Protein AF-0000000077106253 (afdb_homodimer)

Nearest PDB structures (foldseek):
  1xfs-assembly1_A  TM=9.676E-01  e=1.157E-19  Nitrosomonas europaea ATCC 19718
  1xfs-assembly1_B  TM=9.196E-01  e=5.636E-19  Nitrosomonas europaea ATCC 19718
  1xuv-assembly2_B-2  TM=8.786E-01  e=1.634E-11  Methanosarcina mazei Go1
  3uid-assembly1_A  TM=8.348E-01  e=2.463E-11  Mycolicibacterium smegmatis MC2 155
  2ldk-assembly1_A  TM=8.527E-01  e=5.937E-11  Paenarthrobacter aurescens TC1

Structure (mmCIF, N/CA/C/O backbone):
data_AF-0000000077106253-model_v1
#
loop_
_entity.id
_entity.type
_entity.pdbx_description
1 polymer 'Activator of Hsp90 ATPase 1 family protein'
#
loop_
_atom_site.group_PDB
_atom_site.id
_atom_site.type_symbol
_atom_site.label_atom_id
_atom_site.label_alt_id
_atom_site.label_comp_id
_atom_site.label_asym_id
_atom_site.label_entity_id
_atom_site.label_seq_id
_atom_site.pdbx_PDB_ins_code
_atom_site.Cartn_x
_atom_site.Cartn_y
_atom_site.Cartn_z
_atom_site.occupancy
_atom_site.B_iso_or_equiv
_atom_site.auth_seq_id
_atom_site.auth_comp_id
_atom_site.auth_asym_id
_atom_site.auth_atom_id
_atom_site.pdbx_PDB_model_num
ATOM 1 N N . MET A 1 1 ? -16.391 -23.234 7.441 1 61.91 1 MET A N 1
ATOM 2 C CA . MET A 1 1 ? -14.961 -23.188 7.188 1 61.91 1 MET A CA 1
ATOM 3 C C . MET A 1 1 ? -14.25 -22.312 8.219 1 61.91 1 MET A C 1
ATOM 5 O O . MET A 1 1 ? -14.836 -21.359 8.734 1 61.91 1 MET A O 1
ATOM 9 N N . ASN A 1 2 ? -13.133 -22.766 8.781 1 69.81 2 ASN A N 1
ATOM 10 C CA . ASN A 1 2 ? -12.445 -22.031 9.844 1 69.81 2 ASN A CA 1
ATOM 11 C C . ASN A 1 2 ? -11.656 -20.844 9.305 1 69.81 2 ASN A C 1
ATOM 13 O O . ASN A 1 2 ? -10.734 -21.016 8.508 1 69.81 2 ASN A O 1
ATOM 17 N N . VAL A 1 3 ? -12.188 -19.703 9.492 1 76.5 3 VAL A N 1
ATOM 18 C CA . VAL A 1 3 ? -11.531 -18.469 9.086 1 76.5 3 VAL A CA 1
ATOM 19 C C . VAL A 1 3 ? -10.516 -18.047 10.148 1 76.5 3 VAL A C 1
ATOM 21 O O . VAL A 1 3 ? -10.852 -17.891 11.32 1 76.5 3 VAL A O 1
ATOM 24 N N . PRO A 1 4 ? -9.258 -17.953 9.609 1 84.56 4 PRO A N 1
ATOM 25 C CA . PRO A 1 4 ? -8.273 -17.469 10.57 1 84.56 4 PRO A CA 1
ATOM 26 C C . PRO A 1 4 ? -8.617 -16.094 11.125 1 84.56 4 PRO A C 1
ATOM 28 O O . PRO A 1 4 ? -9.148 -15.25 10.406 1 84.56 4 PRO A O 1
ATOM 31 N N . SER A 1 5 ? -8.266 -15.844 12.352 1 79.56 5 SER A N 1
ATOM 32 C CA . SER A 1 5 ? -8.609 -14.602 13.039 1 79.56 5 SER A CA 1
ATOM 33 C C . SER A 1 5 ? -7.871 -13.414 12.438 1 79.56 5 SER A C 1
ATOM 35 O O . SER A 1 5 ? -8.344 -12.273 12.516 1 79.56 5 SER A O 1
ATOM 37 N N . ASN A 1 6 ? -6.805 -13.719 11.758 1 90.25 6 ASN A N 1
ATOM 38 C CA . ASN A 1 6 ? -6.02 -12.617 11.227 1 90.25 6 ASN A CA 1
ATOM 39 C C . ASN A 1 6 ? -6.348 -12.352 9.758 1 90.25 6 ASN A C 1
ATOM 41 O O . ASN A 1 6 ? -5.707 -11.516 9.117 1 90.25 6 ASN A O 1
ATOM 45 N N . TYR A 1 7 ? -7.344 -13.141 9.25 1 96.81 7 TYR A N 1
ATOM 46 C CA . TYR A 1 7 ? -7.887 -13.016 7.898 1 96.81 7 TYR A CA 1
ATOM 47 C C . TYR A 1 7 ? -6.812 -13.289 6.852 1 96.81 7 TYR A C 1
ATOM 49 O O . TYR A 1 7 ? -6.828 -12.695 5.77 1 96.81 7 TYR A O 1
ATOM 57 N N . VAL A 1 8 ? -5.805 -14.141 7.246 1 97.69 8 VAL A N 1
ATOM 58 C CA . VAL A 1 8 ? -4.699 -14.492 6.355 1 97.69 8 VAL A CA 1
ATOM 59 C C . VAL A 1 8 ? -4.809 -15.953 5.945 1 97.69 8 VAL A C 1
ATOM 61 O O . VAL A 1 8 ? -4.957 -16.828 6.797 1 97.69 8 VAL A O 1
ATOM 64 N N . LEU A 1 9 ? -4.824 -16.203 4.66 1 98 9 LEU A N 1
ATOM 65 C CA . LEU A 1 9 ? -4.629 -17.531 4.105 1 98 9 LEU A CA 1
ATOM 66 C C . LEU A 1 9 ? -3.215 -17.688 3.561 1 98 9 LEU A C 1
ATOM 68 O O . LEU A 1 9 ? -2.674 -16.766 2.945 1 98 9 LEU A O 1
ATOM 72 N N . SER A 1 10 ? -2.594 -18.875 3.781 1 97.69 10 SER A N 1
ATOM 73 C CA . SER A 1 10 ? -1.207 -19.016 3.354 1 97.69 10 SER A CA 1
ATOM 74 C C . SER A 1 10 ? -0.888 -20.469 3 1 97.69 10 SER A C 1
ATOM 76 O O . SER A 1 10 ? -1.515 -21.391 3.521 1 97.69 10 SER A O 1
ATOM 78 N N . ILE A 1 11 ? 0.012 -20.562 2.119 1 98 11 ILE A N 1
ATOM 79 C CA . ILE A 1 11 ? 0.65 -21.844 1.872 1 98 11 ILE A CA 1
ATOM 80 C C . ILE A 1 11 ? 2.166 -21.703 1.985 1 98 11 ILE A C 1
ATOM 82 O O . ILE A 1 11 ? 2.711 -20.625 1.746 1 98 11 ILE A O 1
ATOM 86 N N . THR A 1 12 ? 2.801 -22.781 2.383 1 98.56 12 THR A N 1
ATOM 87 C CA . THR A 1 12 ? 4.254 -22.891 2.387 1 98.56 12 THR A CA 1
ATOM 88 C C . THR A 1 12 ? 4.719 -24.094 1.59 1 98.56 12 THR A C 1
ATOM 90 O O . THR A 1 12 ? 4.203 -25.203 1.775 1 98.56 12 THR A O 1
ATOM 93 N N . ARG A 1 13 ? 5.645 -23.828 0.704 1 98.38 13 ARG A N 1
ATOM 94 C CA . ARG A 1 13 ? 6.129 -24.875 -0.195 1 98.38 13 ARG A CA 1
ATOM 95 C C . ARG A 1 13 ? 7.648 -24.828 -0.322 1 98.38 13 ARG A C 1
ATOM 97 O O . ARG A 1 13 ? 8.25 -23.766 -0.189 1 98.38 13 ARG A O 1
ATOM 104 N N . THR A 1 14 ? 8.172 -26 -0.505 1 98.56 14 THR A N 1
ATOM 105 C CA . THR A 1 14 ? 9.547 -26.062 -0.987 1 98.56 14 THR A CA 1
ATOM 106 C C . THR A 1 14 ? 9.586 -26.141 -2.51 1 98.56 14 THR A C 1
ATOM 108 O O . THR A 1 14 ? 9 -27.047 -3.102 1 98.56 14 THR A O 1
ATOM 111 N N . ILE A 1 15 ? 10.234 -25.141 -3.096 1 98.88 15 ILE A N 1
ATOM 112 C CA . ILE A 1 15 ? 10.453 -25.141 -4.539 1 98.88 15 ILE A CA 1
ATOM 113 C C . ILE A 1 15 ? 11.836 -25.703 -4.855 1 98.88 15 ILE A C 1
ATOM 115 O O . ILE A 1 15 ? 12.836 -25.281 -4.262 1 98.88 15 ILE A O 1
ATOM 119 N N . LYS A 1 16 ? 11.93 -26.594 -5.738 1 98.44 16 LYS A N 1
ATOM 120 C CA . LYS A 1 16 ? 13.18 -27.297 -6.035 1 98.44 16 LYS A CA 1
ATOM 121 C C . LYS A 1 16 ? 14.008 -26.531 -7.059 1 98.44 16 LYS A C 1
ATOM 123 O O . LYS A 1 16 ? 14.383 -27.078 -8.102 1 98.44 16 LYS A O 1
ATOM 128 N N . ALA A 1 17 ? 14.281 -25.344 -6.789 1 98.62 17 ALA A N 1
ATOM 129 C CA . ALA A 1 17 ? 15.141 -24.453 -7.559 1 98.62 17 ALA A CA 1
ATOM 130 C C . ALA A 1 17 ? 15.711 -23.344 -6.676 1 98.62 17 ALA A C 1
ATOM 132 O O . ALA A 1 17 ? 15.102 -22.969 -5.668 1 98.62 17 ALA A O 1
ATOM 133 N N . PRO A 1 18 ? 16.922 -22.859 -7.02 1 98.31 18 PRO A N 1
ATOM 134 C CA . PRO A 1 18 ? 17.516 -21.781 -6.219 1 98.31 18 PRO A CA 1
ATOM 135 C C . PRO A 1 18 ? 16.688 -20.5 -6.258 1 98.31 18 PRO A C 1
ATOM 137 O O . PRO A 1 18 ? 15.953 -20.266 -7.219 1 98.31 18 PRO A O 1
ATOM 140 N N . ARG A 1 19 ? 16.844 -19.734 -5.281 1 97.94 19 ARG A N 1
ATOM 141 C CA . ARG A 1 19 ? 16.047 -18.547 -5.02 1 97.94 19 ARG A CA 1
ATOM 142 C C . ARG A 1 19 ? 16.078 -17.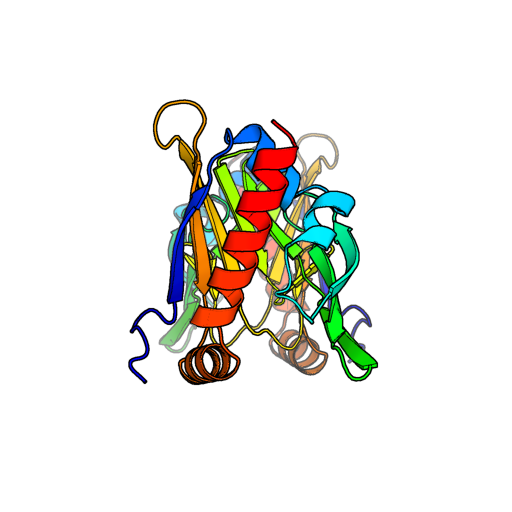594 -6.207 1 97.94 19 ARG A C 1
ATOM 144 O O . ARG A 1 19 ? 15.039 -17.031 -6.586 1 97.94 19 ARG A O 1
ATOM 151 N N . PRO A 1 20 ? 17.219 -17.359 -6.852 1 98.38 20 PRO A N 1
ATOM 152 C CA . PRO A 1 20 ? 17.234 -16.453 -7.996 1 98.38 20 PRO A CA 1
ATOM 153 C C . PRO A 1 20 ? 16.297 -16.906 -9.117 1 98.38 20 PRO A C 1
ATOM 155 O O . PRO A 1 20 ? 15.664 -16.062 -9.773 1 98.38 20 PRO A O 1
ATOM 158 N N . ILE A 1 21 ? 16.203 -18.172 -9.273 1 98.75 21 ILE A N 1
ATOM 159 C CA . ILE A 1 21 ? 15.336 -18.703 -10.328 1 98.75 21 ILE A CA 1
ATOM 160 C C . ILE A 1 21 ? 13.875 -18.516 -9.93 1 98.75 21 ILE A C 1
ATOM 162 O O . ILE A 1 21 ? 13.055 -18.109 -10.742 1 98.75 21 ILE A O 1
ATOM 166 N N . VAL A 1 22 ? 13.562 -18.781 -8.703 1 98.88 22 VAL A N 1
ATOM 167 C CA . VAL A 1 22 ? 12.195 -18.609 -8.211 1 98.88 22 VAL A CA 1
ATOM 168 C C . VAL A 1 22 ? 11.797 -17.141 -8.32 1 98.88 22 VAL A C 1
ATOM 170 O O . VAL A 1 22 ? 10.672 -16.828 -8.727 1 98.88 22 VAL A O 1
ATOM 173 N N . TRP A 1 23 ? 12.742 -16.266 -8.062 1 98.88 23 TRP A N 1
ATOM 174 C CA . TRP A 1 23 ? 12.516 -14.836 -8.172 1 98.88 23 TRP A CA 1
ATOM 175 C C . TRP A 1 23 ? 12.172 -14.445 -9.609 1 98.88 23 TRP A C 1
ATOM 177 O O . TRP A 1 23 ? 11.227 -13.695 -9.844 1 98.88 23 TRP A O 1
ATOM 187 N N . ARG A 1 24 ? 12.875 -14.977 -10.516 1 98.88 24 ARG A N 1
ATOM 188 C CA . ARG A 1 24 ? 12.594 -14.695 -11.922 1 98.88 24 ARG A CA 1
ATOM 189 C C . ARG A 1 24 ? 11.18 -15.141 -12.297 1 98.88 24 ARG A C 1
ATOM 191 O O . ARG A 1 24 ? 10.469 -14.414 -12.992 1 98.88 24 ARG A O 1
ATOM 198 N N . CYS A 1 25 ? 10.781 -16.25 -11.82 1 98.94 25 CYS A N 1
ATOM 199 C CA . CYS A 1 25 ? 9.453 -16.75 -12.125 1 98.94 25 CYS A CA 1
ATOM 200 C C . CYS A 1 25 ? 8.367 -15.82 -11.602 1 98.94 25 CYS A C 1
ATOM 202 O O . CYS A 1 25 ? 7.32 -15.656 -12.227 1 98.94 25 CYS A O 1
ATOM 204 N N . TRP A 1 26 ? 8.641 -15.156 -10.508 1 98.88 26 TRP A N 1
ATOM 205 C CA . TRP A 1 26 ? 7.672 -14.258 -9.883 1 98.88 26 TRP A CA 1
ATOM 206 C C . TRP A 1 26 ? 7.668 -12.898 -10.57 1 98.88 26 TRP A C 1
ATOM 208 O O . TRP A 1 26 ? 6.66 -12.188 -10.562 1 98.88 26 TRP A O 1
ATOM 218 N N . THR A 1 27 ? 8.805 -12.562 -11.227 1 98.81 27 THR A N 1
ATOM 219 C CA . THR A 1 27 ? 8.945 -11.141 -11.484 1 98.81 27 THR A CA 1
ATOM 220 C C . THR A 1 27 ? 9.07 -10.867 -12.984 1 98.81 27 THR A C 1
ATOM 222 O O . THR A 1 27 ? 8.93 -9.734 -13.43 1 98.81 27 THR A O 1
ATOM 225 N N . GLU A 1 28 ? 9.398 -11.891 -13.734 1 98.81 28 GLU A N 1
ATOM 226 C CA . GLU A 1 28 ? 9.422 -11.734 -15.188 1 98.81 28 GLU A CA 1
ATOM 227 C C . GLU A 1 28 ? 8.078 -12.109 -15.805 1 98.81 28 GLU A C 1
ATOM 229 O O . GLU A 1 28 ? 7.602 -13.234 -15.633 1 98.81 28 GLU A O 1
ATOM 234 N N . PRO A 1 29 ? 7.52 -11.203 -16.562 1 98.75 29 PRO A N 1
ATOM 235 C CA . PRO A 1 29 ? 6.156 -11.406 -17.062 1 98.75 29 PRO A CA 1
ATOM 236 C C . PRO A 1 29 ? 6.004 -12.695 -17.859 1 98.75 29 PRO A C 1
ATOM 238 O O . PRO A 1 29 ? 5.043 -13.445 -17.641 1 98.75 29 PRO A O 1
ATOM 241 N N . G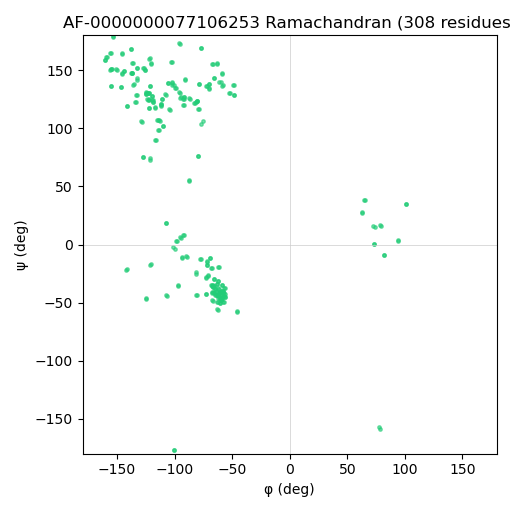LU A 1 30 ? 6.934 -12.977 -18.734 1 98.62 30 GLU A N 1
ATOM 242 C CA . GLU A 1 30 ? 6.824 -14.148 -19.594 1 98.62 30 GLU A CA 1
ATOM 243 C C . GLU A 1 30 ? 6.898 -15.438 -18.797 1 98.62 30 GLU A C 1
ATOM 245 O O . GLU A 1 30 ? 6.273 -16.438 -19.156 1 98.62 30 GLU A O 1
ATOM 250 N N . LEU A 1 31 ? 7.613 -15.422 -17.688 1 98.88 31 LEU A N 1
ATOM 251 C CA . LEU A 1 31 ? 7.664 -16.594 -16.828 1 98.88 31 LEU A CA 1
ATOM 252 C C . LEU A 1 31 ? 6.426 -16.656 -15.93 1 98.88 31 LEU A C 1
ATOM 254 O O . LEU A 1 31 ? 5.836 -17.719 -15.766 1 98.88 31 LEU A O 1
ATOM 258 N N . LEU A 1 32 ? 6.043 -15.516 -15.375 1 98.88 32 LEU A N 1
ATOM 259 C CA . LEU A 1 32 ? 4.883 -15.469 -14.492 1 98.88 32 LEU A CA 1
ATOM 260 C C . LEU A 1 32 ? 3.641 -16 -15.195 1 98.88 32 LEU A C 1
ATOM 262 O O . LEU A 1 32 ? 2.867 -16.766 -14.609 1 98.88 32 LEU A O 1
ATOM 266 N N . LYS A 1 33 ? 3.475 -15.727 -16.469 1 98.81 33 LYS A N 1
ATOM 267 C CA . LYS A 1 33 ? 2.311 -16.109 -17.25 1 98.81 33 LYS A CA 1
ATOM 268 C C . LYS A 1 33 ? 2.166 -17.625 -17.312 1 98.81 33 LYS A C 1
ATOM 270 O O . LYS A 1 33 ? 1.075 -18.141 -17.562 1 98.81 33 LYS A O 1
ATOM 275 N N . GLN A 1 34 ? 3.209 -18.312 -17.047 1 98.75 34 GLN A N 1
ATOM 276 C CA . GLN A 1 34 ? 3.242 -19.75 -17.281 1 98.75 34 GLN A CA 1
ATOM 277 C C . GLN A 1 34 ? 2.764 -20.516 -16.062 1 98.75 34 GLN A C 1
ATOM 279 O O . GLN A 1 34 ? 2.492 -21.719 -16.141 1 98.75 34 GLN A O 1
ATOM 284 N N . TRP A 1 35 ? 2.611 -19.797 -14.953 1 98.81 35 TRP A N 1
ATOM 285 C CA . TRP A 1 35 ? 2.373 -20.641 -13.773 1 98.81 35 TRP A CA 1
ATOM 286 C C . TRP A 1 35 ? 1.349 -19.984 -12.852 1 98.81 35 TRP A C 1
ATOM 288 O O . TRP A 1 35 ? 0.754 -20.656 -12.008 1 98.81 35 TRP A O 1
ATOM 298 N N . PHE A 1 36 ? 1.09 -18.734 -12.867 1 98.62 36 PHE A N 1
ATOM 299 C CA . PHE A 1 36 ? 0.45 -17.922 -11.836 1 98.62 36 PHE A CA 1
ATOM 300 C C . PHE A 1 36 ? -1.009 -18.328 -11.656 1 98.62 36 PHE A C 1
ATOM 302 O O . PHE A 1 36 ? -1.551 -18.266 -10.555 1 98.62 36 PHE A O 1
ATOM 309 N N . CYS A 1 37 ? -1.711 -18.719 -12.695 1 98.06 37 CYS A N 1
ATOM 310 C CA . CYS A 1 37 ? -3.072 -19.234 -12.609 1 98.06 37 CYS A CA 1
ATOM 311 C C . CYS A 1 37 ? -3.082 -20.766 -12.719 1 98.06 37 CYS A C 1
ATOM 313 O O . CYS A 1 37 ? -2.416 -21.328 -13.594 1 98.06 37 CYS A O 1
ATOM 315 N N . PRO A 1 38 ? -3.852 -21.328 -11.914 1 97.56 38 PRO A N 1
ATOM 316 C CA . PRO A 1 38 ? -3.969 -22.781 -12.047 1 97.56 38 PRO A CA 1
ATOM 317 C C . PRO A 1 38 ? -4.711 -23.203 -13.312 1 97.56 38 PRO A C 1
ATOM 319 O O . PRO A 1 38 ? -5.75 -22.609 -13.648 1 97.56 38 PRO A O 1
ATOM 322 N N . LYS A 1 39 ? -4.141 -24.156 -13.992 1 96.38 39 LYS A N 1
ATOM 323 C CA . LYS A 1 39 ? -4.816 -24.703 -15.164 1 96.38 39 LYS A CA 1
ATOM 324 C C . LYS A 1 39 ? -6.191 -25.25 -14.805 1 96.38 39 LYS A C 1
ATOM 326 O O . LYS A 1 39 ? -6.371 -25.844 -13.734 1 96.38 39 LYS A O 1
ATOM 331 N N . PRO A 1 40 ? -7.234 -25.016 -15.602 1 97.12 40 PRO A N 1
ATOM 332 C CA . PRO A 1 40 ? -7.125 -24.609 -17 1 97.12 40 PRO A CA 1
ATOM 333 C C . PRO A 1 40 ? -7.18 -23.094 -17.203 1 97.12 40 PRO A C 1
ATOM 335 O O . PRO A 1 40 ? -7.23 -22.609 -18.328 1 97.12 40 PRO A O 1
ATOM 338 N N . TRP A 1 41 ? -7.195 -22.328 -16.156 1 97.25 41 TRP A N 1
ATOM 339 C CA . TRP A 1 41 ? -7.051 -20.891 -16.297 1 97.25 41 TRP A CA 1
ATOM 340 C C . TRP A 1 41 ? -5.656 -20.531 -16.797 1 97.25 41 TRP A C 1
ATOM 342 O O . TRP A 1 41 ? -4.719 -21.312 -16.672 1 97.25 41 TRP A O 1
ATOM 352 N N . SER A 1 42 ? -5.59 -19.328 -17.453 1 98.06 42 SER A N 1
ATOM 353 C CA . SER A 1 42 ? -4.316 -18.844 -17.984 1 98.06 42 SER A CA 1
ATOM 354 C C . SER A 1 42 ? -4.148 -17.344 -17.719 1 98.06 42 SER A C 1
ATOM 356 O O . SER A 1 42 ? -5.07 -16.688 -17.25 1 98.06 42 SER A O 1
ATOM 358 N N . VAL A 1 43 ? -2.895 -16.859 -17.953 1 98.56 43 VAL A N 1
ATOM 359 C CA . VAL A 1 43 ? -2.561 -15.438 -17.891 1 98.56 43 VAL A CA 1
ATOM 360 C C . VAL A 1 43 ? -2.104 -14.945 -19.266 1 98.56 43 VAL A C 1
ATOM 362 O O . VAL A 1 43 ? -0.905 -14.922 -19.547 1 98.56 43 VAL A O 1
ATOM 365 N N . PRO A 1 44 ? -2.965 -14.508 -20.031 1 98.5 44 PRO A N 1
ATOM 366 C CA . PRO A 1 44 ? -2.578 -14.055 -21.359 1 98.5 44 PRO A CA 1
ATOM 367 C C . PRO A 1 44 ? -1.791 -12.75 -21.344 1 98.5 44 PRO A C 1
ATOM 369 O O . PRO A 1 44 ? -1.013 -12.469 -22.25 1 98.5 44 PRO A O 1
ATOM 372 N N . GLU A 1 45 ? -1.986 -11.914 -20.344 1 98.56 45 GLU A N 1
ATOM 373 C CA . GLU A 1 45 ? -1.285 -10.633 -20.234 1 98.56 45 GLU A CA 1
ATOM 374 C C . GLU A 1 45 ? -0.775 -10.398 -18.812 1 98.56 45 GLU A C 1
ATOM 376 O O . GLU A 1 45 ? -1.468 -10.703 -17.844 1 98.56 45 GLU A O 1
ATOM 381 N N . ALA A 1 46 ? 0.42 -9.906 -18.781 1 98.75 46 ALA A N 1
ATOM 382 C CA . ALA A 1 46 ? 1.04 -9.438 -17.547 1 98.75 46 ALA A CA 1
ATOM 383 C C . ALA A 1 46 ? 1.867 -8.18 -17.781 1 98.75 46 ALA A C 1
ATOM 385 O O . ALA A 1 46 ? 2.773 -8.18 -18.625 1 98.75 46 ALA A O 1
ATOM 386 N N . ASP A 1 47 ? 1.505 -7.145 -17.141 1 98.75 47 ASP A N 1
ATOM 387 C CA . ASP A 1 47 ? 2.211 -5.871 -17.203 1 98.75 47 ASP A CA 1
ATOM 388 C C . ASP A 1 47 ? 2.812 -5.512 -15.844 1 98.75 47 ASP A C 1
ATOM 390 O O . ASP A 1 47 ? 2.092 -5.113 -14.93 1 98.75 47 ASP A O 1
ATOM 394 N N . ILE A 1 48 ? 4.184 -5.625 -15.75 1 98.69 48 ILE A N 1
ATOM 395 C CA . ILE A 1 48 ? 4.867 -5.547 -14.469 1 98.69 48 ILE A CA 1
ATOM 396 C C . ILE A 1 48 ? 5.891 -4.414 -14.492 1 98.69 48 ILE A C 1
ATOM 398 O O . ILE A 1 48 ? 6.688 -4.312 -15.43 1 98.69 48 ILE A O 1
ATOM 402 N N . ASP A 1 49 ? 5.832 -3.529 -13.633 1 98.81 49 ASP A N 1
ATOM 403 C CA . ASP A 1 49 ? 6.863 -2.568 -13.25 1 98.81 49 ASP A CA 1
ATOM 404 C C . ASP A 1 49 ? 7.348 -2.818 -11.82 1 98.81 49 ASP A C 1
ATOM 406 O O . ASP A 1 49 ? 6.719 -2.369 -10.859 1 98.81 49 ASP A O 1
ATOM 410 N N . LEU A 1 50 ? 8.453 -3.5 -11.727 1 98.69 50 LEU A N 1
ATOM 411 C CA . LEU A 1 50 ? 8.875 -4.164 -10.5 1 98.69 50 LEU A CA 1
ATOM 412 C C . LEU A 1 50 ? 9.508 -3.17 -9.531 1 98.69 50 LEU A C 1
ATOM 414 O O . LEU A 1 50 ? 10.727 -3.168 -9.344 1 98.69 50 LEU A O 1
ATOM 418 N N . LYS A 1 51 ? 8.703 -2.369 -8.875 1 98.31 51 LYS A N 1
ATOM 419 C CA . LYS A 1 51 ? 9.078 -1.425 -7.828 1 98.31 51 LYS A CA 1
ATOM 420 C C . LYS A 1 51 ? 7.863 -1.04 -6.98 1 98.31 51 LYS A C 1
ATOM 422 O O . LYS A 1 51 ? 6.723 -1.205 -7.414 1 98.31 51 LYS A O 1
ATOM 427 N N . ALA A 1 52 ? 8.078 -0.576 -5.797 1 98.06 52 ALA A N 1
ATOM 428 C CA . ALA A 1 52 ? 6.98 -0.053 -4.992 1 98.06 52 ALA A CA 1
ATOM 429 C C . ALA A 1 52 ? 6.18 0.99 -5.77 1 98.06 52 ALA A C 1
ATOM 431 O O . ALA A 1 52 ? 6.754 1.891 -6.383 1 98.06 52 ALA A O 1
ATOM 432 N N . GLY A 1 53 ? 4.871 0.83 -5.773 1 98.31 53 GLY A N 1
ATOM 433 C CA . GLY A 1 53 ? 4.02 1.725 -6.543 1 98.31 53 GLY A CA 1
ATOM 434 C C . GLY A 1 53 ? 3.939 1.357 -8.016 1 98.31 53 GLY A C 1
ATOM 435 O O . GLY A 1 53 ? 3.182 1.965 -8.766 1 98.31 53 GLY A O 1
ATOM 436 N N . GLY A 1 54 ? 4.766 0.415 -8.438 1 98.69 54 GLY A N 1
ATOM 437 C CA . GLY A 1 54 ? 4.734 -0.057 -9.812 1 98.69 54 GLY A CA 1
ATOM 438 C C . GLY A 1 54 ? 3.578 -0.999 -10.094 1 98.69 54 GLY A C 1
ATOM 439 O O . GLY A 1 54 ? 2.949 -1.515 -9.164 1 98.69 54 GLY A O 1
ATOM 440 N N . ARG A 1 55 ? 3.328 -1.306 -11.297 1 98.69 55 ARG A N 1
ATOM 441 C CA . ARG A 1 55 ? 2.191 -2.088 -11.773 1 98.69 55 ARG A CA 1
ATOM 442 C C . ARG A 1 55 ? 2.42 -3.58 -11.547 1 98.69 55 ARG A C 1
ATOM 444 O O . ARG A 1 55 ? 3.523 -4.082 -11.766 1 98.69 55 ARG A O 1
ATOM 451 N N . MET A 1 56 ? 1.492 -4.195 -11.148 1 98.38 56 MET A N 1
ATOM 452 C CA . MET A 1 56 ? 1.281 -5.629 -11.305 1 98.38 56 MET A CA 1
ATOM 453 C C . MET A 1 56 ? -0.091 -5.914 -11.914 1 98.38 56 MET A C 1
ATOM 455 O O . MET A 1 56 ? -0.993 -6.387 -11.219 1 98.38 56 MET A O 1
ATOM 459 N N . ASN A 1 57 ? -0.23 -5.691 -13.156 1 98.75 57 ASN A N 1
ATOM 460 C CA . ASN A 1 57 ? -1.469 -5.922 -13.898 1 98.75 57 ASN A CA 1
ATOM 461 C C . ASN A 1 57 ? -1.471 -7.285 -14.578 1 98.75 57 ASN A C 1
ATOM 463 O O . ASN A 1 57 ? -0.521 -7.637 -15.281 1 98.75 57 ASN A O 1
ATOM 467 N N . ILE A 1 58 ? -2.475 -8.023 -14.32 1 98.25 58 ILE A N 1
ATOM 468 C CA . ILE A 1 58 ? -2.594 -9.352 -14.922 1 98.25 58 ILE A CA 1
ATOM 469 C C . ILE A 1 58 ? -3.998 -9.539 -15.492 1 98.25 58 ILE A C 1
ATOM 471 O O . ILE A 1 58 ? -4.977 -9.055 -14.914 1 98.25 58 ILE A O 1
ATOM 475 N N . VAL A 1 59 ? -4.059 -10.211 -16.609 1 98.62 59 VAL A N 1
ATOM 476 C CA . VAL A 1 59 ? -5.336 -10.695 -17.125 1 98.62 59 VAL A CA 1
ATOM 477 C C . VAL A 1 59 ? -5.414 -12.211 -16.969 1 98.62 59 VAL A C 1
ATOM 479 O O . VAL A 1 59 ? -4.484 -12.93 -17.328 1 98.62 59 VAL A O 1
ATOM 482 N N . MET A 1 60 ? -6.496 -12.672 -16.406 1 98.25 60 MET A N 1
ATOM 483 C CA . MET A 1 60 ? -6.758 -14.102 -16.297 1 98.25 60 MET A CA 1
ATOM 484 C C . MET A 1 60 ? -7.836 -14.531 -17.281 1 98.25 60 MET A C 1
ATOM 486 O O . MET A 1 60 ? -8.82 -13.82 -17.484 1 98.25 60 MET A O 1
ATOM 490 N N . ALA A 1 61 ? -7.594 -15.648 -17.859 1 98.38 61 ALA A N 1
ATOM 491 C CA . ALA A 1 61 ? -8.547 -16.203 -18.812 1 98.38 61 ALA A CA 1
ATOM 492 C C . ALA A 1 61 ? -8.961 -17.609 -18.438 1 98.38 61 ALA A C 1
ATOM 494 O O . ALA A 1 61 ? -8.109 -18.453 -18.125 1 98.38 61 ALA A O 1
ATOM 495 N N . GLY A 1 62 ? -10.289 -17.812 -18.438 1 96.94 62 GLY A N 1
ATOM 496 C CA . GLY A 1 62 ? -10.828 -19.125 -18.078 1 96.94 62 GLY A CA 1
ATOM 497 C C . GLY A 1 62 ? -11.117 -19.984 -19.297 1 96.94 62 GLY A C 1
ATOM 498 O O . GLY A 1 62 ? -11.031 -19.531 -20.438 1 96.94 62 GLY A O 1
ATOM 499 N N . PRO A 1 63 ? -11.469 -21.219 -19.031 1 96.38 63 PRO A N 1
ATOM 500 C CA . PRO A 1 63 ? -11.656 -22.203 -20.109 1 96.38 63 PRO A CA 1
ATOM 501 C C . PRO A 1 63 ? -12.914 -21.938 -20.922 1 96.38 63 PRO A C 1
ATOM 503 O O . PRO A 1 63 ? -13.031 -22.438 -22.062 1 96.38 63 PRO A O 1
ATOM 506 N N . ASP A 1 64 ? -13.82 -21.156 -20.391 1 97.19 64 ASP A N 1
ATOM 507 C CA . ASP A 1 64 ? -15.094 -20.938 -21.062 1 97.19 64 ASP A CA 1
ATOM 508 C C . ASP A 1 64 ? -15.156 -19.531 -21.656 1 97.19 64 ASP A C 1
ATOM 510 O O . ASP A 1 64 ? -16.25 -18.984 -21.844 1 97.19 64 ASP A O 1
ATOM 514 N N . GLY A 1 65 ? -14.031 -18.922 -21.812 1 96.5 65 GLY A N 1
ATOM 515 C CA . GLY A 1 65 ? -13.977 -17.609 -22.438 1 96.5 65 GLY A CA 1
ATOM 516 C C . GLY A 1 65 ? -14.016 -16.484 -21.422 1 96.5 65 GLY A C 1
ATOM 517 O O . GLY A 1 65 ? -13.977 -15.305 -21.812 1 96.5 65 GLY A O 1
ATOM 518 N N . GLU A 1 66 ? -14.008 -16.781 -20.141 1 96.81 66 GLU A N 1
ATOM 519 C CA . GLU A 1 66 ? -13.953 -15.75 -19.109 1 96.81 66 GLU A CA 1
ATOM 520 C C . GLU A 1 66 ? -12.672 -14.922 -19.219 1 96.81 66 GLU A C 1
ATOM 522 O O . GLU A 1 66 ? -11.625 -15.445 -19.594 1 96.81 66 GLU A O 1
ATOM 527 N N . ARG A 1 67 ? -12.828 -13.688 -19.016 1 97.56 67 ARG A N 1
ATOM 528 C CA . ARG A 1 67 ? -11.688 -12.781 -18.938 1 97.56 67 ARG A CA 1
ATOM 529 C C . ARG A 1 67 ? -11.812 -11.852 -17.734 1 97.56 67 ARG A C 1
ATOM 531 O O . ARG A 1 67 ? -12.812 -11.156 -17.594 1 97.56 67 ARG A O 1
ATOM 538 N N . VAL A 1 68 ? -10.836 -11.898 -16.891 1 96.69 68 VAL A N 1
ATOM 539 C CA . VAL A 1 68 ? -10.828 -11.086 -15.672 1 96.69 68 VAL A CA 1
ATOM 540 C C . VAL A 1 68 ? -9.586 -10.203 -15.656 1 96.69 68 VAL A C 1
ATOM 542 O O . VAL A 1 68 ? -8.461 -10.703 -15.617 1 96.69 68 VAL A O 1
ATOM 545 N N . GLU A 1 69 ? -9.758 -8.922 -15.672 1 97.69 69 GLU A N 1
ATOM 546 C CA . GLU A 1 69 ? -8.656 -7.973 -15.539 1 97.69 69 GLU A CA 1
ATOM 547 C C . GLU A 1 69 ? -8.367 -7.672 -14.07 1 97.69 69 GLU A C 1
ATOM 549 O O . GLU A 1 69 ? -9.266 -7.309 -13.312 1 97.69 69 GLU A O 1
ATOM 554 N N . ASN A 1 70 ? -7.117 -7.855 -13.711 1 97.69 70 ASN A N 1
ATOM 555 C CA . ASN A 1 70 ? -6.652 -7.543 -12.359 1 97.69 70 ASN A CA 1
ATOM 556 C C . ASN A 1 70 ? -5.668 -6.379 -12.367 1 97.69 70 ASN A C 1
ATOM 558 O O . ASN A 1 70 ? -4.527 -6.523 -12.805 1 97.69 70 ASN A O 1
ATOM 562 N N . ILE A 1 71 ? -6.156 -5.281 -11.906 1 98.25 71 ILE A N 1
ATOM 563 C CA . ILE A 1 71 ? -5.297 -4.117 -11.75 1 98.25 71 ILE A CA 1
ATOM 564 C C . ILE A 1 71 ? -4.711 -4.094 -10.336 1 98.25 71 ILE A C 1
ATOM 566 O O . ILE A 1 71 ? -5.441 -4.242 -9.352 1 98.25 71 ILE A O 1
ATOM 570 N N . GLY A 1 72 ? -3.355 -3.982 -10.297 1 98.25 72 GLY A N 1
ATOM 571 C CA . GLY A 1 72 ? -2.711 -3.943 -8.992 1 98.25 72 GLY A CA 1
ATOM 572 C C . GLY A 1 72 ? -1.384 -3.207 -9.008 1 98.25 72 GLY A C 1
ATOM 573 O O . GLY A 1 72 ? -0.985 -2.654 -10.031 1 98.25 72 GLY A O 1
ATOM 574 N N . SER A 1 73 ? -0.832 -3.178 -7.844 1 98.56 73 SER A N 1
ATOM 575 C CA . SER A 1 73 ? 0.462 -2.529 -7.648 1 98.56 73 SER A CA 1
ATOM 576 C C . SER A 1 73 ? 1.307 -3.277 -6.621 1 98.56 73 SER A C 1
ATOM 578 O O . SER A 1 73 ? 0.769 -3.945 -5.738 1 98.56 73 SER A O 1
ATOM 580 N N . TYR A 1 74 ? 2.627 -3.168 -6.867 1 98.88 74 TYR A N 1
ATOM 581 C CA . TYR A 1 74 ? 3.529 -3.6 -5.809 1 98.88 74 TYR A CA 1
ATOM 582 C C . TYR A 1 74 ? 3.52 -2.611 -4.648 1 98.88 74 TYR A C 1
ATOM 584 O O . TYR A 1 74 ? 3.508 -1.397 -4.859 1 98.88 74 TYR A O 1
ATOM 592 N N . LEU A 1 75 ? 3.486 -3.137 -3.439 1 98.81 75 LEU A N 1
ATOM 593 C CA . LEU A 1 75 ? 3.654 -2.312 -2.248 1 98.81 75 LEU A CA 1
ATOM 594 C C . LEU A 1 75 ? 5.098 -2.355 -1.757 1 98.81 75 LEU A C 1
ATOM 596 O O . LEU A 1 75 ? 5.621 -1.354 -1.266 1 98.81 75 LEU A O 1
ATOM 600 N N . GLU A 1 76 ? 5.668 -3.492 -1.926 1 98.62 76 GLU A N 1
ATOM 601 C CA . GLU A 1 76 ? 7.055 -3.707 -1.527 1 98.62 76 GLU A CA 1
ATOM 602 C C . GLU A 1 76 ? 7.75 -4.691 -2.461 1 98.62 76 GLU A C 1
ATOM 604 O O . GLU A 1 76 ? 7.164 -5.703 -2.855 1 98.62 76 GLU A O 1
ATOM 609 N N . VAL A 1 77 ? 8.93 -4.344 -2.832 1 98.69 77 VAL A N 1
ATOM 610 C CA . VAL A 1 77 ? 9.812 -5.238 -3.576 1 98.69 77 VAL A CA 1
ATOM 611 C C . VAL A 1 77 ? 11.172 -5.305 -2.895 1 98.69 77 VAL A C 1
ATOM 613 O O . VAL A 1 77 ? 11.922 -4.32 -2.891 1 98.69 77 VAL A O 1
ATOM 616 N N . THR A 1 78 ? 11.445 -6.348 -2.27 1 98.38 78 THR A N 1
ATOM 617 C CA . THR A 1 78 ? 12.773 -6.656 -1.745 1 98.38 78 THR A CA 1
ATOM 618 C C . THR A 1 78 ? 13.406 -7.805 -2.521 1 98.38 78 THR A C 1
ATOM 620 O O . THR A 1 78 ? 13.07 -8.969 -2.303 1 98.38 78 THR A O 1
ATOM 623 N N . PRO A 1 79 ? 14.305 -7.5 -3.414 1 98.56 79 PRO A N 1
ATOM 624 C CA . PRO A 1 79 ? 14.82 -8.5 -4.355 1 98.56 79 PRO A CA 1
ATOM 625 C C . PRO A 1 79 ? 15.234 -9.797 -3.666 1 98.56 79 PRO A C 1
ATOM 627 O O . PRO A 1 79 ? 15.938 -9.766 -2.65 1 98.56 79 PRO A O 1
ATOM 630 N N . LEU A 1 80 ? 14.742 -10.969 -4.16 1 98.62 80 LEU A N 1
ATOM 631 C CA . LEU A 1 80 ? 15.062 -12.344 -3.812 1 98.62 80 LEU A CA 1
ATOM 632 C C . LEU A 1 80 ? 14.477 -12.719 -2.457 1 98.62 80 LEU A C 1
ATOM 634 O O . LEU A 1 80 ? 14.656 -13.844 -1.984 1 98.62 80 LEU A O 1
ATOM 638 N N . GLU A 1 81 ? 13.805 -11.82 -1.843 1 98.69 81 GLU A N 1
ATOM 639 C CA . GLU A 1 81 ? 13.383 -12.086 -0.469 1 98.69 81 GLU A CA 1
ATOM 640 C C . GLU A 1 81 ? 11.875 -11.938 -0.312 1 98.69 81 GLU A C 1
ATOM 642 O O . GLU A 1 81 ? 11.227 -12.773 0.329 1 98.69 81 GLU A O 1
ATOM 647 N N . ARG A 1 82 ? 11.312 -10.844 -0.858 1 98.69 82 ARG A N 1
ATOM 648 C CA . ARG A 1 82 ? 9.938 -10.547 -0.473 1 98.69 82 ARG A CA 1
ATOM 649 C C . ARG A 1 82 ? 9.234 -9.711 -1.537 1 98.69 82 ARG A C 1
ATOM 651 O O . ARG A 1 82 ? 9.812 -8.766 -2.072 1 98.69 82 ARG A O 1
ATOM 658 N N . LEU A 1 83 ? 8.016 -9.992 -1.904 1 98.81 83 LEU A N 1
ATOM 659 C CA . LEU A 1 83 ? 7.074 -9.219 -2.703 1 98.81 83 LEU A CA 1
ATOM 660 C C . LEU A 1 83 ? 5.77 -8.992 -1.943 1 98.81 83 LEU A C 1
ATOM 662 O O . LEU A 1 83 ? 5.23 -9.922 -1.341 1 98.81 83 LEU A O 1
ATOM 666 N N . VAL A 1 84 ? 5.305 -7.793 -1.882 1 98.88 84 VAL A N 1
ATOM 667 C CA . VAL A 1 84 ? 3.945 -7.469 -1.463 1 98.88 84 VAL A CA 1
ATOM 668 C C . VAL A 1 84 ? 3.207 -6.766 -2.6 1 98.88 84 VAL A C 1
ATOM 670 O O . VAL A 1 84 ? 3.707 -5.785 -3.158 1 98.88 84 VAL A O 1
ATOM 673 N N . PHE A 1 85 ? 2.088 -7.254 -3.029 1 98.81 85 PHE A N 1
ATOM 674 C CA . PHE A 1 85 ? 1.288 -6.672 -4.102 1 98.81 85 PHE A CA 1
ATOM 675 C C . PHE A 1 85 ? -0.191 -6.672 -3.734 1 98.81 85 PHE A C 1
ATOM 677 O O . PHE A 1 85 ? -0.623 -7.438 -2.873 1 98.81 85 PHE A O 1
ATOM 684 N N . SER A 1 86 ? -0.929 -5.781 -4.34 1 98.69 86 SER A N 1
ATOM 685 C CA . SER A 1 86 ? -2.316 -5.605 -3.92 1 98.69 86 SER A CA 1
ATOM 686 C C . SER A 1 86 ? -3.17 -5.055 -5.059 1 98.69 86 SER A C 1
ATOM 688 O O . SER A 1 86 ? -2.678 -4.309 -5.906 1 98.69 86 SER A O 1
ATOM 690 N N . ASP A 1 87 ? -4.398 -5.395 -5.023 1 98.25 87 ASP A N 1
ATOM 691 C CA . ASP A 1 87 ? -5.371 -4.828 -5.953 1 98.25 87 ASP A CA 1
ATOM 692 C C . ASP A 1 87 ? -6.055 -3.602 -5.355 1 98.25 87 ASP A C 1
ATOM 694 O O . ASP A 1 87 ? -7.004 -3.068 -5.934 1 98.25 87 ASP A O 1
ATOM 698 N N . ALA A 1 88 ? -5.578 -3.123 -4.203 1 98.12 88 ALA A N 1
ATOM 699 C CA . ALA A 1 88 ? -6.109 -1.913 -3.582 1 98.12 88 ALA A CA 1
ATOM 700 C C . ALA A 1 88 ? -5.574 -0.662 -4.273 1 98.12 88 ALA A C 1
ATOM 702 O O . ALA A 1 88 ? -6.094 0.438 -4.066 1 98.12 88 ALA A O 1
ATOM 703 N N . TYR A 1 89 ? -4.574 -0.876 -5.102 1 98.31 89 TYR A N 1
ATOM 704 C CA . TYR A 1 89 ? -3.922 0.256 -5.746 1 98.31 89 TYR A CA 1
ATOM 705 C C . TYR A 1 89 ? -3.646 -0.041 -7.215 1 98.31 89 TYR A C 1
ATOM 707 O O . TYR A 1 89 ? -3.393 -1.189 -7.586 1 98.31 89 TYR A O 1
ATOM 715 N N . SER A 1 90 ? -3.705 0.987 -7.973 1 98 90 SER A N 1
ATOM 716 C CA . SER A 1 90 ? -3.08 0.988 -9.289 1 98 90 SER A CA 1
ATOM 717 C C . SER A 1 90 ? -1.742 1.722 -9.266 1 98 90 SER A C 1
ATOM 719 O O . SER A 1 90 ? -1.264 2.115 -8.203 1 98 90 SER A O 1
ATOM 721 N N . GLU A 1 91 ? -1.158 1.824 -10.352 1 97.69 91 GLU A N 1
ATOM 722 C CA . GLU A 1 91 ? 0.177 2.398 -10.484 1 97.69 91 GLU A CA 1
ATOM 723 C C . GLU A 1 91 ? 0.284 3.727 -9.742 1 97.69 91 GLU A C 1
ATOM 725 O O . GLU A 1 91 ? -0.636 4.547 -9.789 1 97.69 91 GLU A O 1
ATOM 730 N N . GLY A 1 92 ? 1.398 3.887 -9.055 1 96.75 92 GLY A N 1
ATOM 731 C CA . GLY A 1 92 ? 1.679 5.133 -8.359 1 96.75 92 GLY A CA 1
ATOM 732 C C . GLY A 1 92 ? 0.937 5.262 -7.047 1 96.75 92 GLY A C 1
ATOM 733 O O . GLY A 1 92 ? 0.683 6.371 -6.578 1 96.75 92 GLY A O 1
ATOM 734 N N . PHE A 1 93 ? 0.433 4.16 -6.551 1 97.94 93 PHE A N 1
ATOM 735 C CA . PHE A 1 93 ? -0.337 4.129 -5.312 1 97.94 93 PHE A CA 1
ATOM 736 C C . PHE A 1 93 ? -1.635 4.914 -5.461 1 97.94 93 PHE A C 1
ATOM 738 O O . PHE A 1 93 ? -2.029 5.652 -4.559 1 97.94 93 PHE A O 1
ATOM 745 N N . MET A 1 94 ? -2.24 4.809 -6.59 1 98 94 MET A N 1
ATOM 746 C CA . MET A 1 94 ? -3.596 5.332 -6.73 1 98 94 MET A CA 1
ATOM 747 C C . MET A 1 94 ? -4.617 4.363 -6.137 1 98 94 MET A C 1
ATOM 749 O O . MET A 1 94 ? -4.746 3.23 -6.602 1 98 94 MET A O 1
ATOM 753 N N . PRO A 1 95 ? -5.301 4.844 -5.09 1 98.12 95 PRO A N 1
ATOM 754 C CA . PRO A 1 95 ? -6.23 3.91 -4.449 1 98.12 95 PRO A CA 1
ATOM 755 C C . PRO A 1 95 ? -7.391 3.516 -5.363 1 98.12 95 PRO A C 1
ATOM 757 O O . PRO A 1 95 ? -7.895 4.348 -6.121 1 98.12 95 PRO A O 1
ATOM 760 N N . ARG A 1 96 ? -7.773 2.311 -5.246 1 97 96 ARG A N 1
ATOM 761 C CA . ARG A 1 96 ? -8.898 1.778 -6.004 1 97 96 ARG A CA 1
ATOM 762 C C . ARG A 1 96 ? -10.141 1.659 -5.125 1 97 96 ARG A C 1
ATOM 764 O O . ARG A 1 96 ? -10.039 1.575 -3.9 1 97 96 ARG A O 1
ATOM 771 N N . PRO A 1 97 ? -11.32 1.648 -5.738 1 94.62 97 PRO A N 1
ATOM 772 C CA . PRO A 1 97 ? -12.547 1.69 -4.941 1 94.62 97 PRO A CA 1
ATOM 773 C C . PRO A 1 97 ? -12.836 0.374 -4.223 1 94.62 97 PRO A C 1
ATOM 775 O O . PRO A 1 97 ? -13.562 0.354 -3.23 1 94.62 97 PRO A O 1
ATOM 778 N N . THR A 1 98 ? -12.336 -0.72 -4.852 1 93.06 98 THR A N 1
ATOM 779 C CA . THR A 1 98 ? -12.508 -2.033 -4.242 1 93.06 98 THR A CA 1
ATOM 780 C C . THR A 1 98 ? -11.195 -2.807 -4.234 1 93.06 98 THR A C 1
ATOM 782 O O . THR A 1 98 ? -10.305 -2.533 -5.039 1 93.06 98 THR A O 1
ATOM 785 N N . SER A 1 99 ? -11.109 -3.674 -3.254 1 95.69 99 SER A N 1
ATOM 786 C CA . SER A 1 99 ? -9.961 -4.566 -3.137 1 95.69 99 SER A CA 1
ATOM 787 C C . SER A 1 99 ? -10.367 -5.922 -2.57 1 95.69 99 SER A C 1
ATOM 789 O O . SER A 1 99 ? -11.312 -6.016 -1.787 1 95.69 99 SER A O 1
ATOM 791 N N . PHE A 1 100 ? -9.688 -6.906 -3.018 1 96.69 100 PHE A N 1
ATOM 792 C CA . PHE A 1 100 ? -10 -8.266 -2.584 1 96.69 100 PHE A CA 1
ATOM 793 C C . PHE A 1 100 ? -8.938 -8.789 -1.628 1 96.69 100 PHE A C 1
ATOM 795 O O . PHE A 1 100 ? -9.258 -9.328 -0.569 1 96.69 100 PHE A O 1
ATOM 802 N N . MET A 1 101 ? -7.645 -8.562 -1.954 1 97.56 101 MET A N 1
ATOM 803 C CA . MET A 1 101 ? -6.594 -9.148 -1.123 1 97.56 101 MET A CA 1
ATOM 804 C C . MET A 1 101 ? -5.281 -8.398 -1.308 1 97.56 101 MET A C 1
ATOM 806 O O . MET A 1 101 ? -5.109 -7.66 -2.283 1 97.56 101 MET A O 1
ATOM 810 N N . THR A 1 102 ? -4.391 -8.57 -0.368 1 98.62 102 THR A N 1
ATOM 811 C CA . THR A 1 102 ? -2.969 -8.258 -0.452 1 98.62 102 THR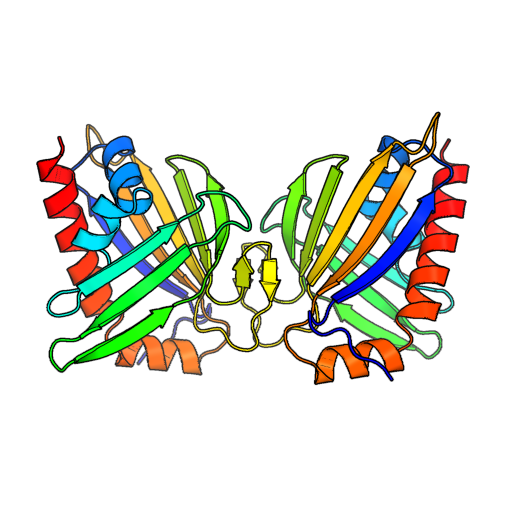 A CA 1
ATOM 812 C C . THR A 1 102 ? -2.135 -9.539 -0.435 1 98.62 102 THR A C 1
ATOM 814 O O . THR A 1 102 ? -2.205 -10.32 0.516 1 98.62 102 THR A O 1
ATOM 817 N N . GLY A 1 103 ? -1.386 -9.688 -1.477 1 98.62 103 GLY A N 1
ATOM 818 C CA . GLY A 1 103 ? -0.513 -10.852 -1.575 1 98.62 103 GLY A CA 1
ATOM 819 C C . GLY A 1 103 ? 0.874 -10.602 -1.012 1 98.62 103 GLY A C 1
ATOM 820 O O . GLY A 1 103 ? 1.436 -9.516 -1.186 1 98.62 103 GLY A O 1
ATOM 821 N N . VAL A 1 104 ? 1.402 -11.602 -0.358 1 98.75 104 VAL A N 1
ATOM 822 C CA . VAL A 1 104 ? 2.754 -11.547 0.187 1 98.75 104 VAL A CA 1
ATOM 823 C C . VAL A 1 104 ? 3.518 -12.812 -0.175 1 98.75 104 VAL A C 1
ATOM 825 O O . VAL A 1 104 ? 3.039 -13.922 0.072 1 98.75 104 VAL A O 1
ATOM 828 N N . VAL A 1 105 ? 4.676 -12.625 -0.722 1 98.81 105 VAL A N 1
ATOM 829 C CA . VAL A 1 105 ? 5.57 -13.742 -1.015 1 98.81 105 VAL A CA 1
ATOM 830 C C . VAL A 1 105 ? 6.883 -13.562 -0.256 1 98.81 105 VAL A C 1
ATOM 832 O O . VAL A 1 105 ? 7.512 -12.5 -0.327 1 98.81 105 VAL A O 1
ATOM 835 N N . GLU A 1 106 ? 7.227 -14.555 0.419 1 98.88 106 GLU A N 1
ATOM 836 C CA . GLU A 1 106 ? 8.5 -14.586 1.129 1 98.88 106 GLU A CA 1
ATOM 837 C C . GLU A 1 106 ? 9.352 -15.773 0.691 1 98.88 106 GLU A C 1
ATOM 839 O O . GLU A 1 106 ? 8.867 -16.906 0.657 1 98.88 106 GLU A O 1
ATOM 844 N N . LEU A 1 107 ? 10.562 -15.469 0.374 1 98.88 107 LEU A N 1
ATOM 845 C CA . LEU A 1 107 ? 11.484 -16.484 -0.11 1 98.88 107 LEU A CA 1
ATOM 846 C C . LEU A 1 107 ? 12.711 -16.578 0.79 1 98.88 107 LEU A C 1
ATOM 848 O O . LEU A 1 107 ? 13.234 -15.562 1.241 1 98.88 107 LEU A O 1
ATOM 852 N N . SER A 1 108 ? 13.102 -17.766 1.078 1 98.62 108 SER A N 1
ATOM 853 C CA . SER A 1 108 ? 14.352 -18.047 1.778 1 98.62 108 SER A CA 1
ATOM 854 C C . SER A 1 108 ? 14.977 -19.359 1.287 1 98.62 108 SER A C 1
ATOM 856 O O . SER A 1 108 ? 14.32 -20.156 0.612 1 98.62 108 SER A O 1
ATOM 858 N N . ASP A 1 109 ? 16.219 -19.516 1.602 1 98 109 ASP A N 1
ATOM 859 C CA . ASP A 1 109 ? 16.875 -20.75 1.224 1 98 109 ASP A CA 1
ATOM 860 C C . ASP A 1 109 ? 16.344 -21.938 2.039 1 98 109 ASP A C 1
ATOM 862 O O . ASP A 1 109 ? 16.078 -21.797 3.236 1 98 109 ASP A O 1
ATOM 866 N N . ASP A 1 110 ? 16.156 -23 1.375 1 96.5 110 ASP A N 1
ATOM 867 C CA . ASP A 1 110 ? 15.805 -24.266 2.018 1 96.5 110 ASP A CA 1
ATOM 868 C C . ASP A 1 110 ? 16.828 -25.344 1.692 1 96.5 110 ASP A C 1
ATOM 870 O O . ASP A 1 110 ? 16.5 -26.328 1.014 1 96.5 110 ASP A O 1
ATOM 874 N N . GLY A 1 111 ? 18 -25.266 2.266 1 90.06 111 GLY A N 1
ATOM 875 C CA . GLY A 1 111 ? 19.109 -26.109 1.893 1 90.06 111 GLY A CA 1
ATOM 876 C C . GLY A 1 111 ? 19.797 -25.656 0.62 1 90.06 111 GLY A C 1
ATOM 877 O O . GLY A 1 111 ? 19.75 -24.484 0.266 1 90.06 111 GLY A O 1
ATOM 878 N N . GLU A 1 112 ? 20.484 -26.703 0.066 1 87.38 112 GLU A N 1
ATOM 879 C CA . GLU A 1 112 ? 21.219 -26.359 -1.151 1 87.38 112 GLU A CA 1
ATOM 880 C C . GLU A 1 112 ? 20.281 -26.344 -2.363 1 87.38 112 GLU A C 1
ATOM 882 O O . GLU A 1 112 ? 19.516 -27.281 -2.576 1 87.38 112 GLU A O 1
ATOM 887 N N . ASP A 1 113 ? 20.141 -25.359 -3.094 1 94.5 113 ASP A N 1
ATOM 888 C CA . ASP A 1 113 ? 19.516 -25.172 -4.406 1 94.5 113 ASP A CA 1
ATOM 889 C C . ASP A 1 113 ? 18 -25.25 -4.316 1 94.5 113 ASP A C 1
ATOM 891 O O . ASP A 1 113 ? 17.344 -25.656 -5.273 1 94.5 113 ASP A O 1
ATOM 895 N N . LYS A 1 114 ? 17.438 -25.141 -3.145 1 98.38 114 LYS A N 1
ATOM 896 C CA . LYS A 1 114 ? 15.992 -25.109 -2.957 1 98.38 114 LYS A CA 1
ATOM 897 C C . LYS A 1 114 ? 15.555 -23.812 -2.279 1 98.38 114 LYS A C 1
ATOM 899 O O . LYS A 1 114 ? 16.359 -23.156 -1.624 1 98.38 114 LYS A O 1
ATOM 904 N N . THR A 1 115 ? 14.367 -23.5 -2.51 1 98.75 115 THR A N 1
ATOM 905 C CA . THR A 1 115 ? 13.805 -22.266 -1.969 1 98.75 115 THR A CA 1
ATOM 906 C C . THR A 1 115 ? 12.555 -22.562 -1.139 1 98.75 115 THR A C 1
ATOM 908 O O . THR A 1 115 ? 11.664 -23.281 -1.584 1 98.75 115 THR A O 1
ATOM 911 N N . ARG A 1 116 ? 12.555 -22.125 0.073 1 98.88 116 ARG 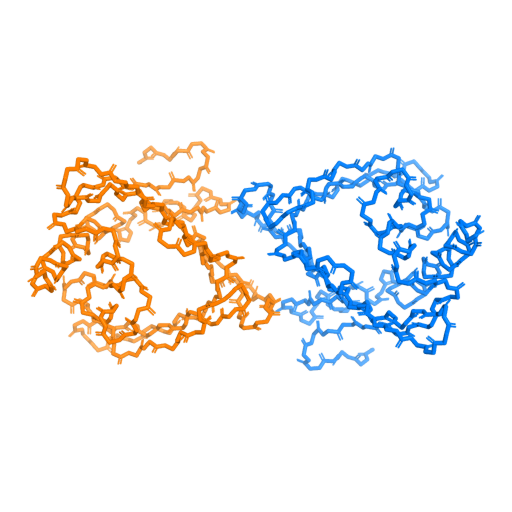A N 1
ATOM 912 C CA . ARG A 1 116 ? 11.312 -22.094 0.845 1 98.88 116 ARG A CA 1
ATOM 913 C C . ARG A 1 116 ? 10.477 -20.875 0.481 1 98.88 116 ARG A C 1
ATOM 915 O O . ARG A 1 116 ? 10.969 -19.75 0.511 1 98.88 116 ARG A O 1
ATOM 922 N N . MET A 1 117 ? 9.281 -21.094 0.08 1 98.88 117 MET A N 1
ATOM 923 C CA . MET A 1 117 ? 8.367 -20.016 -0.292 1 98.88 117 MET A CA 1
ATOM 924 C C . MET A 1 117 ? 7.137 -20.016 0.608 1 98.88 117 MET A C 1
ATOM 926 O O . MET A 1 117 ? 6.469 -21.047 0.753 1 98.88 117 MET A O 1
ATOM 930 N N . THR A 1 118 ? 6.879 -18.953 1.255 1 98.81 118 THR A N 1
ATOM 931 C CA . THR A 1 118 ? 5.586 -18.703 1.878 1 98.81 118 THR A CA 1
ATOM 932 C C . THR A 1 118 ? 4.781 -17.688 1.065 1 98.81 118 THR A C 1
ATOM 934 O O . THR A 1 118 ? 5.25 -16.578 0.814 1 98.81 118 THR A O 1
ATOM 937 N N . TRP A 1 119 ? 3.668 -18.078 0.53 1 98.62 119 TRP A N 1
ATOM 938 C CA . TRP A 1 119 ? 2.748 -17.266 -0.254 1 98.62 119 TRP A CA 1
ATOM 939 C C . TRP A 1 119 ? 1.433 -17.047 0.491 1 98.62 119 TRP A C 1
ATOM 941 O O . TRP A 1 119 ? 0.729 -18.016 0.797 1 98.62 119 TRP A O 1
ATOM 951 N N . SER A 1 120 ? 1.097 -15.758 0.78 1 98.31 120 SER A N 1
ATOM 952 C CA . SER A 1 120 ? -0.052 -15.453 1.623 1 98.31 120 SER A CA 1
ATOM 953 C C . SER A 1 120 ? -0.996 -14.469 0.933 1 98.31 120 SER A C 1
ATOM 955 O O . SER A 1 120 ? -0.568 -13.672 0.095 1 98.31 120 SER A O 1
ATOM 957 N N . ALA A 1 121 ? -2.25 -14.57 1.292 1 98.19 121 ALA A N 1
ATOM 958 C CA . ALA A 1 121 ? -3.301 -13.609 0.962 1 98.19 121 ALA A CA 1
ATOM 959 C C . ALA A 1 121 ? -3.879 -12.977 2.225 1 98.19 121 ALA A C 1
ATOM 961 O O . ALA A 1 121 ? -4.414 -13.672 3.088 1 98.19 121 ALA A O 1
ATOM 962 N N . ARG A 1 122 ? -3.729 -11.711 2.334 1 98.31 122 ARG A N 1
ATOM 963 C CA . ARG A 1 122 ? -4.305 -10.953 3.441 1 98.31 122 ARG A CA 1
ATOM 964 C C . ARG A 1 122 ? -5.605 -10.281 3.023 1 98.31 122 ARG A C 1
ATOM 966 O O . ARG A 1 122 ? -5.684 -9.688 1.945 1 98.31 122 ARG A O 1
ATOM 973 N N . HIS A 1 123 ? -6.602 -10.406 3.895 1 98.44 123 HIS A N 1
ATOM 974 C CA . HIS A 1 123 ? -7.906 -9.812 3.617 1 98.44 123 HIS A CA 1
ATOM 975 C C . HIS A 1 123 ? -8.305 -8.82 4.707 1 98.44 123 HIS A C 1
ATOM 977 O O . HIS A 1 123 ? -7.762 -8.852 5.812 1 98.44 123 HIS A O 1
ATOM 983 N N . SER A 1 124 ? -9.234 -7.965 4.352 1 96.88 124 SER A N 1
ATOM 984 C CA . SER A 1 124 ? -9.625 -6.922 5.297 1 96.88 124 SER A CA 1
ATOM 985 C C . SER A 1 124 ? -10.82 -7.352 6.137 1 96.88 124 SER A C 1
ATOM 987 O O . SER A 1 124 ? -11.18 -6.676 7.102 1 96.88 124 SER A O 1
ATOM 989 N N . ASN A 1 125 ? -11.469 -8.492 5.719 1 96 125 ASN A N 1
ATOM 990 C CA . ASN A 1 125 ? -12.664 -8.938 6.43 1 96 125 ASN A CA 1
ATOM 991 C C . ASN A 1 125 ? -12.883 -10.438 6.266 1 96 125 ASN A C 1
ATOM 993 O O . ASN A 1 125 ? -12.305 -11.062 5.375 1 96 125 ASN A O 1
ATOM 997 N N . GLU A 1 126 ? -13.695 -10.906 7.09 1 95.88 126 GLU A N 1
ATOM 998 C CA . GLU A 1 126 ? -13.969 -12.344 7.148 1 95.88 126 GLU A CA 1
ATOM 999 C C . GLU A 1 126 ? -14.664 -12.82 5.875 1 95.88 126 GLU A C 1
ATOM 1001 O O . GLU A 1 126 ? -14.406 -13.93 5.402 1 95.88 126 GLU A O 1
ATOM 1006 N N . ASP A 1 127 ? -15.602 -12.039 5.391 1 95.69 127 ASP A N 1
ATOM 1007 C CA . ASP A 1 127 ? -16.359 -12.422 4.207 1 95.69 127 ASP A CA 1
ATOM 1008 C C . ASP A 1 127 ? -15.438 -12.672 3.014 1 95.69 127 ASP A C 1
ATOM 1010 O O . ASP A 1 127 ? -15.641 -13.617 2.25 1 95.69 127 ASP A O 1
ATOM 1014 N N . ASP A 1 128 ? -14.438 -11.844 2.854 1 96.44 128 ASP A N 1
ATOM 1015 C CA . ASP A 1 128 ? -13.492 -12.016 1.751 1 96.44 128 ASP A CA 1
ATOM 1016 C C . ASP A 1 128 ? -12.664 -13.289 1.928 1 96.44 128 ASP A C 1
ATOM 1018 O O . ASP A 1 128 ? -12.312 -13.945 0.948 1 96.44 128 ASP A O 1
ATOM 1022 N N . VAL A 1 129 ? -12.312 -13.633 3.148 1 97.12 129 VAL A N 1
ATOM 1023 C CA . VAL A 1 129 ? -11.609 -14.875 3.41 1 97.12 129 VAL A CA 1
ATOM 1024 C C . VAL A 1 129 ? -12.461 -16.062 2.969 1 97.12 129 VAL A C 1
ATOM 1026 O O . VAL A 1 129 ? -11.992 -16.938 2.25 1 97.12 129 VAL A O 1
ATOM 1029 N N . LYS A 1 130 ? -13.727 -16.016 3.445 1 95.69 130 LYS A N 1
ATOM 1030 C CA . LYS A 1 130 ? -14.648 -17.094 3.1 1 95.69 130 LYS A CA 1
ATOM 1031 C C . LYS A 1 130 ? -14.812 -17.219 1.587 1 95.69 130 LYS A C 1
ATOM 1033 O O . LYS A 1 130 ? -14.773 -18.312 1.037 1 95.69 130 LYS A O 1
ATOM 1038 N N . LYS A 1 131 ? -15.016 -16.109 0.984 1 95.75 131 LYS A N 1
ATOM 1039 C CA . LYS A 1 131 ? -15.141 -16.078 -0.47 1 95.75 131 LYS A CA 1
ATOM 1040 C C . LYS A 1 131 ? -13.914 -16.688 -1.143 1 95.75 131 LYS A C 1
ATOM 1042 O O . LYS A 1 131 ? -14.047 -17.469 -2.086 1 95.75 131 LYS A O 1
ATOM 1047 N N . HIS A 1 132 ? -12.68 -16.297 -0.657 1 96.88 132 HIS A N 1
ATOM 1048 C CA . HIS A 1 132 ? -11.438 -16.812 -1.235 1 96.88 132 HIS A CA 1
ATOM 1049 C C . HIS A 1 132 ? -11.328 -18.328 -1.051 1 96.88 132 HIS A C 1
ATOM 1051 O O . HIS A 1 132 ? -10.898 -19.031 -1.961 1 96.88 132 HIS A O 1
ATOM 1057 N N . LEU A 1 133 ? -11.688 -18.828 0.056 1 95.06 133 LEU A N 1
ATOM 1058 C CA . LEU A 1 133 ? -11.695 -20.266 0.31 1 95.06 133 LEU A CA 1
ATOM 1059 C C . LEU A 1 133 ? -12.664 -20.984 -0.626 1 95.06 133 LEU A C 1
ATOM 1061 O O . LEU A 1 133 ? -12.32 -22.016 -1.203 1 95.06 133 LEU A O 1
ATOM 1065 N N . GLU A 1 134 ? -13.805 -20.391 -0.787 1 92.94 134 GLU A N 1
ATOM 1066 C CA . GLU A 1 134 ? -14.828 -20.969 -1.65 1 92.94 134 GLU A CA 1
ATOM 1067 C C . GLU A 1 134 ? -14.383 -20.969 -3.109 1 92.94 134 GLU A C 1
ATOM 1069 O O . GLU A 1 134 ? -14.711 -21.891 -3.861 1 92.94 134 GLU A O 1
ATOM 1074 N N . MET A 1 135 ? -13.672 -19.938 -3.527 1 90.62 135 MET A N 1
ATOM 1075 C CA . MET A 1 135 ? -13.164 -19.828 -4.891 1 90.62 135 MET A CA 1
ATOM 1076 C C . MET A 1 135 ? -12.062 -20.844 -5.148 1 90.62 135 MET A C 1
ATOM 1078 O O . MET A 1 135 ? -11.648 -21.047 -6.293 1 90.62 135 MET A O 1
ATOM 1082 N N . GLY A 1 136 ? -11.57 -21.5 -4.012 1 91.31 136 GLY A N 1
ATOM 1083 C CA . GLY A 1 136 ? -10.555 -22.531 -4.191 1 91.31 136 GLY A CA 1
ATOM 1084 C C . GLY A 1 136 ? -9.156 -22.047 -3.873 1 91.31 136 GLY A C 1
ATOM 1085 O O . GLY A 1 136 ? -8.203 -22.359 -4.594 1 91.31 136 GLY A O 1
ATOM 1086 N N . PHE A 1 137 ? -9.031 -21.203 -2.93 1 90.81 137 PHE A N 1
ATOM 1087 C CA . PHE A 1 137 ? -7.715 -20.766 -2.488 1 90.81 137 PHE A CA 1
ATOM 1088 C C . PHE A 1 137 ? -6.773 -21.953 -2.32 1 90.81 137 PHE A C 1
ATOM 1090 O O . PHE A 1 137 ? -5.719 -22 -2.955 1 90.81 137 PHE A O 1
ATOM 1097 N N . GLU A 1 138 ? -7.109 -22.875 -1.525 1 91.06 138 GLU A N 1
ATOM 1098 C CA . GLU A 1 138 ? -6.215 -23.969 -1.163 1 91.06 138 GLU A CA 1
ATOM 1099 C C . GLU A 1 138 ? -5.844 -24.797 -2.383 1 91.06 138 GLU A C 1
ATOM 1101 O O . GLU A 1 138 ? -4.664 -24.953 -2.709 1 91.06 138 GLU A O 1
ATOM 1106 N N . ALA A 1 139 ? -6.781 -25.312 -3.084 1 95.31 139 ALA A N 1
ATOM 1107 C CA . ALA A 1 139 ? -6.508 -26.141 -4.258 1 95.31 139 ALA A CA 1
ATOM 1108 C C . ALA A 1 139 ? -5.82 -25.328 -5.352 1 95.31 139 ALA A C 1
ATOM 1110 O O . ALA A 1 139 ? -4.859 -25.797 -5.969 1 95.31 139 ALA A O 1
ATOM 1111 N N . GLY A 1 140 ? -6.285 -24.141 -5.594 1 96.62 140 GLY A N 1
ATOM 1112 C CA . GLY A 1 140 ? -5.762 -23.297 -6.66 1 96.62 140 GLY A CA 1
ATOM 1113 C C . GLY A 1 140 ? -4.34 -22.828 -6.41 1 96.62 140 GLY A C 1
ATOM 1114 O O . GLY A 1 140 ? -3.484 -22.938 -7.293 1 96.62 140 GLY A O 1
ATOM 1115 N N . TRP A 1 141 ? -4.07 -22.344 -5.234 1 97.31 141 TRP A N 1
ATOM 1116 C CA . TRP A 1 141 ? -2.738 -21.828 -4.934 1 97.31 141 TRP A CA 1
ATOM 1117 C C . TRP A 1 141 ? -1.715 -22.953 -4.898 1 97.31 141 TRP A C 1
ATOM 1119 O O . TRP A 1 141 ? -0.561 -22.766 -5.289 1 97.31 141 TRP A O 1
ATOM 1129 N N . ASN A 1 142 ? -2.16 -24.125 -4.414 1 98 142 ASN A N 1
ATOM 1130 C CA . ASN A 1 142 ? -1.258 -25.281 -4.438 1 98 142 ASN A CA 1
ATOM 1131 C C . ASN A 1 142 ? -0.98 -25.734 -5.863 1 98 142 ASN A C 1
ATOM 1133 O O . ASN A 1 142 ? 0.151 -26.094 -6.195 1 98 142 ASN A O 1
ATOM 1137 N N . ALA A 1 143 ? -2.023 -25.734 -6.68 1 98.5 143 ALA A N 1
ATOM 1138 C CA . ALA A 1 143 ? -1.827 -26.094 -8.086 1 98.5 143 ALA A CA 1
ATOM 1139 C C . ALA A 1 143 ? -0.881 -25.109 -8.766 1 98.5 143 ALA A C 1
ATOM 1141 O O . ALA A 1 143 ? 0.012 -25.516 -9.516 1 98.5 143 ALA A O 1
ATOM 1142 N N . ALA A 1 144 ? -1.095 -23.859 -8.547 1 98.56 144 ALA A N 1
ATOM 1143 C CA . ALA A 1 144 ? -0.197 -22.844 -9.094 1 98.56 144 ALA A CA 1
ATOM 1144 C C . ALA A 1 144 ? 1.228 -23.031 -8.586 1 98.56 144 ALA A C 1
ATOM 1146 O O . ALA A 1 144 ? 2.189 -22.922 -9.352 1 98.56 144 ALA A O 1
ATOM 1147 N N . ALA A 1 145 ? 1.398 -23.375 -7.316 1 98.69 145 ALA A N 1
ATOM 1148 C CA . ALA A 1 145 ? 2.721 -23.609 -6.734 1 98.69 145 ALA A CA 1
ATOM 1149 C C . ALA A 1 145 ? 3.395 -24.828 -7.371 1 98.69 145 ALA A C 1
ATOM 1151 O O . ALA A 1 145 ? 4.613 -24.828 -7.559 1 98.69 145 ALA A O 1
ATOM 1152 N N . ASP A 1 146 ? 2.627 -25.844 -7.66 1 98.81 146 ASP A N 1
ATOM 1153 C CA . ASP A 1 146 ? 3.158 -26.984 -8.391 1 98.81 146 ASP A CA 1
ATOM 1154 C C . ASP A 1 146 ? 3.682 -26.562 -9.766 1 98.81 146 ASP A C 1
ATOM 1156 O O . ASP A 1 146 ? 4.754 -27 -10.188 1 98.81 146 ASP A O 1
ATOM 1160 N N . GLN A 1 147 ? 2.875 -25.766 -10.438 1 98.88 147 GLN A N 1
ATOM 1161 C CA . GLN A 1 147 ? 3.266 -25.266 -11.75 1 98.88 147 GLN A CA 1
ATOM 1162 C C . GLN A 1 147 ? 4.539 -24.422 -11.656 1 98.88 147 GLN A C 1
ATOM 1164 O O . GLN A 1 147 ? 5.422 -24.531 -12.508 1 98.88 147 GLN A O 1
ATOM 1169 N N . LEU A 1 148 ? 4.645 -23.594 -10.641 1 98.88 148 LEU A N 1
ATOM 1170 C CA . LEU A 1 148 ? 5.84 -22.797 -10.391 1 98.88 148 LEU A CA 1
ATOM 1171 C C . LEU A 1 148 ? 7.055 -23.703 -10.188 1 98.88 148 LEU A C 1
ATOM 1173 O O . LEU A 1 148 ? 8.117 -23.453 -10.773 1 98.88 148 LEU A O 1
ATOM 1177 N N . ASP A 1 149 ? 6.875 -24.688 -9.367 1 98.88 149 ASP A N 1
ATOM 1178 C CA . ASP A 1 149 ? 7.957 -25.625 -9.086 1 98.88 149 ASP A CA 1
ATOM 1179 C C . ASP A 1 149 ? 8.461 -26.281 -10.375 1 98.88 149 ASP A C 1
ATOM 1181 O O . ASP A 1 149 ? 9.664 -26.312 -10.625 1 98.88 149 ASP A O 1
ATOM 1185 N N . ALA A 1 150 ? 7.547 -26.781 -11.141 1 98.88 150 ALA A N 1
ATOM 1186 C CA . ALA A 1 150 ? 7.895 -27.422 -12.398 1 98.88 150 ALA A CA 1
ATOM 1187 C C . ALA A 1 150 ? 8.633 -26.453 -13.32 1 98.88 150 ALA A C 1
ATOM 1189 O O . ALA A 1 150 ? 9.672 -26.797 -13.898 1 98.88 150 ALA A O 1
ATOM 1190 N N . LEU A 1 151 ? 8.133 -25.234 -13.453 1 98.88 151 LEU A N 1
ATOM 1191 C CA . LEU A 1 151 ? 8.758 -24.219 -14.305 1 98.88 151 LEU A CA 1
ATOM 1192 C C . LEU A 1 151 ? 10.156 -23.891 -13.812 1 98.88 151 LEU A C 1
ATOM 1194 O O . LEU A 1 151 ? 11.109 -23.875 -14.594 1 98.88 151 LEU A O 1
ATOM 1198 N N . ALA A 1 152 ? 10.258 -23.625 -12.547 1 98.81 152 ALA A N 1
ATOM 1199 C CA . ALA A 1 152 ? 11.539 -23.234 -11.969 1 98.81 152 ALA A CA 1
ATOM 1200 C C . ALA A 1 152 ? 12.594 -24.312 -12.195 1 98.81 152 ALA A C 1
ATOM 1202 O O . ALA A 1 152 ? 13.742 -24.016 -12.523 1 98.81 152 ALA A O 1
ATOM 1203 N N . GLN A 1 153 ? 12.195 -25.562 -12.047 1 98.5 153 GLN A N 1
ATOM 1204 C CA . GLN A 1 153 ? 13.109 -26.672 -12.258 1 98.5 153 GLN A CA 1
ATOM 1205 C C . GLN A 1 153 ? 13.594 -26.719 -13.703 1 98.5 153 GLN A C 1
ATOM 1207 O O . GLN A 1 153 ? 14.734 -27.094 -13.969 1 98.5 153 GLN A O 1
ATOM 1212 N N . SER A 1 154 ? 12.75 -26.344 -14.539 1 98.69 154 SER A N 1
ATOM 1213 C CA . SER A 1 154 ? 13.094 -26.391 -15.953 1 98.69 154 SER A CA 1
ATOM 1214 C C . SER A 1 154 ? 14.109 -25.312 -16.312 1 98.69 154 SER A C 1
ATOM 1216 O O . SER A 1 154 ? 14.711 -25.344 -17.391 1 98.69 154 SER A O 1
ATOM 1218 N N . LEU A 1 155 ? 14.297 -24.375 -15.484 1 98.12 155 LEU A N 1
ATOM 1219 C CA . LEU A 1 155 ? 15.156 -23.234 -15.758 1 98.12 155 LEU A CA 1
ATOM 1220 C C . LEU A 1 155 ? 16.516 -23.406 -15.102 1 98.12 155 LEU A C 1
ATOM 1222 O O . LEU A 1 155 ? 17.391 -22.547 -15.242 1 98.12 155 LEU A O 1
ATOM 1226 N N . VAL A 1 156 ? 16.719 -24.438 -14.359 1 93.25 156 VAL A N 1
ATOM 1227 C CA . VAL A 1 156 ? 17.984 -24.688 -13.664 1 93.25 156 VAL A CA 1
ATOM 1228 C C . VAL A 1 156 ? 19.016 -25.234 -14.648 1 93.25 156 VAL A C 1
ATOM 1230 O O . VAL A 1 156 ? 18.672 -25.984 -15.562 1 93.25 156 VAL A O 1
ATOM 1233 N N . MET B 1 1 ? -18.812 21.828 -5.969 1 62.03 1 MET B N 1
ATOM 1234 C CA . MET B 1 1 ? -17.359 21.906 -5.871 1 62.03 1 MET B CA 1
ATOM 1235 C C . MET B 1 1 ? -16.703 21.078 -6.973 1 62.03 1 MET B C 1
ATOM 1237 O O . MET B 1 1 ? -17.25 20.062 -7.41 1 62.03 1 MET B O 1
ATOM 1241 N N . ASN B 1 2 ? -15.703 21.609 -7.68 1 69.94 2 ASN B N 1
ATOM 1242 C CA . ASN B 1 2 ? -15.07 20.922 -8.805 1 69.94 2 ASN B CA 1
ATOM 1243 C C . ASN B 1 2 ? -14.133 19.812 -8.336 1 69.94 2 ASN B C 1
ATOM 1245 O O . ASN B 1 2 ? -13.156 20.078 -7.633 1 69.94 2 ASN B O 1
ATOM 1249 N N . VAL B 1 3 ? -14.555 18.625 -8.5 1 76.38 3 VAL B N 1
ATOM 1250 C CA . VAL B 1 3 ? -13.758 17.453 -8.156 1 76.38 3 VAL B CA 1
ATOM 1251 C C . VAL B 1 3 ? -12.805 17.125 -9.305 1 76.38 3 VAL B C 1
ATOM 1253 O O . VAL B 1 3 ? -13.234 16.922 -10.445 1 76.38 3 VAL B O 1
ATOM 1256 N N . PRO B 1 4 ? -11.508 17.141 -8.875 1 85 4 PRO B N 1
ATOM 1257 C CA . PRO B 1 4 ? -10.578 16.734 -9.922 1 85 4 PRO B CA 1
ATOM 1258 C C . PRO B 1 4 ? -10.859 15.32 -10.445 1 85 4 PRO B C 1
ATOM 1260 O O . PRO B 1 4 ? -11.242 14.438 -9.68 1 85 4 PRO B O 1
ATOM 1263 N N . SER B 1 5 ? -10.617 15.109 -11.695 1 79.75 5 SER B N 1
ATOM 1264 C CA . SER B 1 5 ? -10.922 13.844 -12.352 1 79.75 5 SER B CA 1
ATOM 1265 C C . SER B 1 5 ? -10.031 12.719 -11.828 1 79.75 5 SER B C 1
ATOM 1267 O O . SER B 1 5 ? -10.414 11.547 -11.859 1 79.75 5 SER B O 1
ATOM 1269 N N . ASN B 1 6 ? -8.945 13.109 -11.25 1 90.25 6 ASN B N 1
ATOM 1270 C CA . ASN B 1 6 ? -8.023 12.078 -10.805 1 90.25 6 ASN B CA 1
ATOM 1271 C C . ASN B 1 6 ? -8.18 11.781 -9.312 1 90.25 6 ASN B C 1
ATOM 1273 O O . ASN B 1 6 ? -7.418 11 -8.742 1 90.25 6 ASN B O 1
ATOM 1277 N N . TYR B 1 7 ? -9.195 12.484 -8.695 1 96.88 7 TYR B N 1
ATOM 1278 C CA . TYR B 1 7 ? -9.586 12.305 -7.301 1 96.88 7 TYR B CA 1
ATOM 1279 C C . TYR B 1 7 ? -8.445 12.664 -6.359 1 96.88 7 TYR B C 1
ATOM 1281 O O . TYR B 1 7 ? -8.305 12.07 -5.285 1 96.88 7 TYR B O 1
ATOM 1289 N N . VAL B 1 8 ? -7.555 13.586 -6.852 1 97.69 8 VAL B N 1
ATOM 1290 C CA . VAL B 1 8 ? -6.402 14.023 -6.07 1 97.69 8 VAL B CA 1
ATOM 1291 C C . VAL B 1 8 ? -6.586 15.477 -5.645 1 97.69 8 VAL B C 1
ATOM 1293 O O . VAL B 1 8 ? -6.883 16.344 -6.473 1 97.69 8 VAL B O 1
ATOM 1296 N N . LEU B 1 9 ? -6.496 15.734 -4.359 1 98 9 LEU B N 1
ATOM 1297 C CA . LEU B 1 9 ? -6.359 17.078 -3.818 1 98 9 LEU B CA 1
ATOM 1298 C C . LEU B 1 9 ? -4.918 17.359 -3.404 1 98 9 LEU B C 1
ATOM 1300 O O . LEU B 1 9 ? -4.25 16.484 -2.844 1 98 9 LEU B O 1
ATOM 1304 N N . SER B 1 10 ? -4.418 18.578 -3.697 1 97.69 10 SER B N 1
ATOM 1305 C CA . SER B 1 10 ? -3.014 18.828 -3.4 1 97.69 10 SER B CA 1
ATOM 1306 C C . SER B 1 10 ? -2.779 20.297 -3.066 1 97.69 10 SER B C 1
ATOM 1308 O O . SER B 1 10 ? -3.521 21.172 -3.525 1 97.69 10 SER B O 1
ATOM 1310 N N . ILE B 1 11 ? -1.819 20.469 -2.268 1 97.94 11 ILE B N 1
ATOM 1311 C CA . ILE B 1 11 ? -1.265 21.797 -2.072 1 97.94 11 ILE B CA 1
ATOM 1312 C C . ILE B 1 11 ? 0.241 21.766 -2.324 1 97.94 11 ILE B C 1
ATOM 1314 O O . ILE B 1 11 ? 0.891 20.734 -2.141 1 97.94 11 ILE B O 1
ATOM 1318 N N . THR B 1 12 ? 0.753 22.891 -2.777 1 98.56 12 THR B N 1
ATOM 1319 C CA . THR B 1 12 ? 2.189 23.109 -2.916 1 98.56 12 THR B CA 1
ATOM 1320 C C . THR B 1 12 ? 2.627 24.359 -2.158 1 98.56 12 THR B C 1
ATOM 1322 O O . THR B 1 12 ? 2.01 25.422 -2.293 1 98.56 12 THR B O 1
ATOM 1325 N N . ARG B 1 13 ? 3.648 24.172 -1.362 1 98.31 13 ARG B N 1
ATOM 1326 C CA . ARG B 1 13 ? 4.129 25.25 -0.506 1 98.31 13 ARG B CA 1
ATOM 1327 C C . ARG B 1 13 ? 5.652 25.312 -0.516 1 98.31 13 ARG B C 1
ATOM 1329 O O . ARG B 1 13 ? 6.324 24.297 -0.698 1 98.31 13 ARG B O 1
ATOM 1336 N N . THR B 1 14 ? 6.098 26.531 -0.372 1 98.56 14 THR B N 1
ATOM 1337 C CA . THR B 1 14 ? 7.5 26.703 -0.017 1 98.56 14 THR B CA 1
ATOM 1338 C C . THR B 1 14 ? 7.668 26.797 1.497 1 98.56 14 THR B C 1
ATOM 1340 O O . THR B 1 14 ? 7.066 27.656 2.143 1 98.56 14 THR B O 1
ATOM 1343 N N . ILE B 1 15 ? 8.438 25.844 2.014 1 98.81 15 ILE B N 1
ATOM 1344 C CA . ILE B 1 15 ? 8.789 25.859 3.43 1 98.81 15 ILE B CA 1
ATOM 1345 C C . ILE B 1 15 ? 10.148 26.531 3.617 1 98.81 15 ILE B C 1
ATOM 1347 O O . ILE B 1 15 ? 11.117 26.188 2.936 1 98.81 15 ILE B O 1
ATOM 1351 N N . LYS B 1 16 ? 10.258 27.438 4.496 1 98.44 16 LYS B N 1
ATOM 1352 C CA . LYS B 1 16 ? 11.469 28.234 4.676 1 98.44 16 LYS B CA 1
ATOM 1353 C C . LYS B 1 16 ? 12.453 27.547 5.617 1 98.44 16 LYS B C 1
ATOM 1355 O O . LYS B 1 16 ? 12.867 28.125 6.621 1 98.44 16 LYS B O 1
ATOM 1360 N N . ALA B 1 17 ? 12.781 26.391 5.316 1 98.62 17 ALA B N 1
ATOM 1361 C CA . ALA B 1 17 ? 13.781 25.578 6 1 98.62 17 ALA B CA 1
ATOM 1362 C C . ALA B 1 17 ? 14.352 24.516 5.062 1 98.62 17 ALA B C 1
ATOM 1364 O O . ALA B 1 17 ? 13.688 24.094 4.113 1 98.62 17 ALA B O 1
ATOM 1365 N N . PRO B 1 18 ? 15.633 24.109 5.305 1 98.25 18 PRO B N 1
ATOM 1366 C CA . PRO B 1 18 ? 16.234 23.078 4.453 1 98.25 18 PRO B CA 1
ATOM 1367 C C . PRO B 1 18 ? 15.508 21.734 4.559 1 98.25 18 PRO B C 1
ATOM 1369 O O . PRO B 1 18 ? 14.883 21.453 5.582 1 98.25 18 PRO B O 1
ATOM 1372 N N . ARG B 1 19 ? 15.633 20.984 3.574 1 97.88 19 ARG B N 1
ATOM 1373 C CA . ARG B 1 19 ? 14.898 19.75 3.383 1 97.88 19 ARG B CA 1
ATOM 1374 C C . ARG B 1 19 ? 15.117 18.797 4.559 1 97.88 19 ARG B C 1
ATOM 1376 O O . ARG B 1 19 ? 14.172 18.156 5.027 1 97.88 19 ARG B O 1
ATOM 1383 N N . PRO B 1 20 ? 16.344 18.656 5.086 1 98.38 20 PRO B N 1
ATOM 1384 C CA . PRO B 1 20 ? 16.516 17.75 6.223 1 98.38 20 PRO B CA 1
ATOM 1385 C C . PRO B 1 20 ? 15.656 18.141 7.426 1 98.38 20 PRO B C 1
ATOM 1387 O O . PRO B 1 20 ? 15.156 17.266 8.133 1 98.38 20 PRO B O 1
ATOM 1390 N N . ILE B 1 21 ? 15.484 19.406 7.598 1 98.75 21 ILE B N 1
ATOM 1391 C CA . ILE B 1 21 ? 14.68 19.859 8.719 1 98.75 21 ILE B CA 1
ATOM 1392 C C . ILE B 1 21 ? 13.203 19.562 8.453 1 98.75 21 ILE B C 1
ATOM 1394 O O . ILE B 1 21 ? 12.492 19.078 9.344 1 98.75 21 ILE B O 1
ATOM 1398 N N . VAL B 1 22 ? 12.766 19.797 7.273 1 98.88 22 VAL B N 1
ATOM 1399 C CA . VAL B 1 22 ? 11.383 19.516 6.902 1 98.88 22 VAL B CA 1
ATOM 1400 C C . VAL B 1 22 ? 11.102 18.016 7.043 1 98.88 22 VAL B C 1
ATOM 1402 O O . VAL B 1 22 ? 10.047 17.625 7.551 1 98.88 22 VAL B O 1
ATOM 1405 N N . TRP B 1 23 ? 12.086 17.234 6.688 1 98.88 23 TRP B N 1
ATOM 1406 C CA . TRP B 1 23 ? 11.984 15.781 6.816 1 98.88 23 TRP B CA 1
ATOM 1407 C C . TRP B 1 23 ? 11.805 15.367 8.273 1 98.88 23 TRP B C 1
ATOM 1409 O O . TRP B 1 23 ? 10.945 14.547 8.594 1 98.88 23 TRP B O 1
ATOM 1419 N N . ARG B 1 24 ? 12.547 15.953 9.117 1 98.88 24 ARG B N 1
ATOM 1420 C CA . ARG B 1 24 ? 12.414 15.656 10.539 1 98.88 24 ARG B CA 1
ATOM 1421 C C . ARG B 1 24 ? 11.016 15.984 11.039 1 98.88 24 ARG B C 1
ATOM 1423 O O . ARG B 1 24 ? 10.422 15.211 11.797 1 98.88 24 ARG B O 1
ATOM 1430 N N . CYS B 1 25 ? 10.484 17.062 10.609 1 98.94 25 CYS B N 1
ATOM 1431 C CA . CYS B 1 25 ? 9.148 17.469 11.039 1 98.94 25 CYS B CA 1
ATOM 1432 C C . CYS B 1 25 ? 8.102 16.453 10.609 1 98.94 25 CYS B C 1
ATOM 1434 O O . CYS B 1 25 ? 7.129 16.203 11.336 1 98.94 25 CYS B O 1
ATOM 1436 N N . TRP B 1 26 ? 8.32 15.812 9.5 1 98.88 26 TRP B N 1
ATOM 1437 C CA . TRP B 1 26 ? 7.375 14.836 8.969 1 98.88 26 TRP B CA 1
ATOM 1438 C C . TRP B 1 26 ? 7.543 13.484 9.648 1 98.88 26 TRP B C 1
ATOM 1440 O O . TRP B 1 26 ? 6.59 12.703 9.727 1 98.88 26 TRP B O 1
ATOM 1450 N N . THR B 1 27 ? 8.758 13.234 10.172 1 98.81 27 THR B N 1
ATOM 1451 C CA . THR B 1 27 ? 9.023 11.82 10.414 1 98.81 27 THR B CA 1
ATOM 1452 C C . THR B 1 27 ? 9.312 11.57 11.891 1 98.81 27 THR B C 1
ATOM 1454 O O . THR B 1 27 ? 9.297 10.422 12.352 1 98.81 27 THR B O 1
ATOM 1457 N N . GLU B 1 28 ? 9.617 12.617 12.617 1 98.81 28 GLU B N 1
ATOM 1458 C CA . GLU B 1 28 ? 9.797 12.469 14.062 1 98.81 28 GLU B CA 1
ATOM 1459 C C . GLU B 1 28 ? 8.492 12.742 14.805 1 98.81 28 GLU B C 1
ATOM 1461 O O . GLU B 1 28 ? 7.906 13.82 14.672 1 98.81 28 GLU B O 1
ATOM 1466 N N . PRO B 1 29 ? 8.078 11.789 15.602 1 98.75 29 PRO B N 1
ATOM 1467 C CA . PRO B 1 29 ? 6.758 11.891 16.219 1 98.75 29 PRO B CA 1
ATOM 1468 C C . PRO B 1 29 ? 6.582 13.172 17.031 1 98.75 29 PRO B C 1
ATOM 1470 O O . PRO B 1 29 ? 5.551 13.836 16.922 1 98.75 29 PRO B O 1
ATOM 1473 N N . GLU B 1 30 ? 7.559 13.523 17.828 1 98.62 30 GLU B N 1
ATOM 1474 C CA . GLU B 1 30 ? 7.441 14.68 18.703 1 98.62 30 GLU B CA 1
ATOM 1475 C C . GLU B 1 30 ? 7.34 15.977 17.906 1 98.62 30 GLU B C 1
ATOM 1477 O O . GLU B 1 30 ? 6.68 16.922 18.328 1 98.62 30 GLU B O 1
ATOM 1482 N N . LEU B 1 31 ? 7.938 16.016 16.734 1 98.88 31 LEU B N 1
ATOM 1483 C CA . LEU B 1 31 ? 7.816 17.172 15.867 1 98.88 31 LEU B CA 1
ATOM 1484 C C . LEU B 1 31 ? 6.5 17.141 15.094 1 98.88 31 LEU B C 1
ATOM 1486 O O . LEU B 1 31 ? 5.816 18.156 14.992 1 98.88 31 LEU B O 1
ATOM 1490 N N . LEU B 1 32 ? 6.156 15.969 14.578 1 98.88 32 LEU B N 1
ATOM 1491 C CA . LEU B 1 32 ? 4.93 15.828 13.805 1 98.88 32 LEU B CA 1
ATOM 1492 C C . LEU B 1 32 ? 3.717 16.266 14.617 1 98.88 32 LEU B C 1
ATOM 1494 O O . LEU B 1 32 ? 2.838 16.969 14.109 1 98.88 32 LEU B O 1
ATOM 1498 N N . LYS B 1 33 ? 3.693 15.984 15.891 1 98.75 33 LYS B N 1
ATOM 1499 C CA . LYS B 1 33 ? 2.58 16.281 16.781 1 98.75 33 LYS B CA 1
ATOM 1500 C C . LYS B 1 33 ? 2.324 17.781 16.859 1 98.75 33 LYS B C 1
ATOM 1502 O O . LYS B 1 33 ? 1.226 18.203 17.219 1 98.75 33 LYS B O 1
ATOM 1507 N N . GLN B 1 34 ? 3.277 18.531 16.5 1 98.75 34 GLN B N 1
ATOM 1508 C CA . GLN B 1 34 ? 3.219 19.969 16.75 1 98.75 34 GLN B CA 1
ATOM 1509 C C . GLN B 1 34 ? 2.572 20.703 15.57 1 98.75 34 GLN B C 1
ATOM 1511 O O . GLN B 1 34 ? 2.215 21.875 15.688 1 98.75 34 GLN B O 1
ATOM 1516 N N . TRP B 1 35 ? 2.365 19.984 14.477 1 98.81 35 TRP B N 1
ATOM 1517 C CA . TRP B 1 35 ? 1.956 20.781 13.336 1 98.81 35 TRP B CA 1
ATOM 1518 C C . TRP B 1 35 ? 0.908 20.062 12.5 1 98.81 35 TRP B C 1
ATOM 1520 O O . TRP B 1 35 ? 0.187 20.672 11.719 1 98.81 35 TRP B O 1
ATOM 1530 N N . PHE B 1 36 ? 0.755 18.781 12.539 1 98.56 36 PHE B N 1
ATOM 1531 C CA . PHE B 1 36 ? 0.091 17.922 11.562 1 98.56 36 PHE B CA 1
ATOM 1532 C C . PHE B 1 36 ? -1.405 18.219 11.516 1 98.56 36 PHE B C 1
ATOM 1534 O O . PHE B 1 36 ? -2.033 18.109 10.461 1 98.56 36 PHE B O 1
ATOM 1541 N N . CYS B 1 37 ? -2.033 18.531 12.617 1 98 37 CYS B N 1
ATOM 1542 C CA . CYS B 1 37 ? -3.434 18.938 12.656 1 98 37 CYS B CA 1
ATOM 1543 C C . CYS B 1 37 ? -3.555 20.453 12.773 1 98 37 CYS B C 1
ATOM 1545 O O . CYS B 1 37 ? -2.863 21.078 13.586 1 98 37 CYS B O 1
ATOM 1547 N N . PRO B 1 38 ? -4.434 20.969 12.039 1 97.5 38 PRO B N 1
ATOM 1548 C CA . PRO B 1 38 ? -4.648 22.406 12.18 1 97.5 38 PRO B CA 1
ATOM 1549 C C . PRO B 1 38 ? -5.301 22.766 13.516 1 97.5 38 PRO B C 1
ATOM 1551 O O . PRO B 1 38 ? -6.254 22.109 13.945 1 97.5 38 PRO B O 1
ATOM 1554 N N . LYS B 1 39 ? -4.758 23.781 14.148 1 96.25 39 LYS B N 1
ATOM 1555 C CA . LYS B 1 39 ? -5.355 24.281 15.383 1 96.25 39 LYS B CA 1
ATOM 1556 C C . LYS B 1 39 ? -6.797 24.734 15.156 1 96.25 39 LYS B C 1
ATOM 1558 O O . LYS B 1 39 ? -7.121 25.297 14.109 1 96.25 39 LYS B O 1
ATOM 1563 N N . PRO B 1 40 ? -7.746 24.391 16.062 1 97 40 PRO B N 1
ATOM 1564 C CA . PRO B 1 40 ? -7.473 24 17.438 1 97 40 PRO B CA 1
ATOM 1565 C C . PRO B 1 40 ? -7.391 22.5 17.625 1 97 40 PRO B C 1
ATOM 1567 O O . PRO B 1 40 ? -7.301 22.016 18.75 1 97 40 PRO B O 1
ATOM 1570 N N . TRP B 1 41 ? -7.434 21.734 16.578 1 97.12 41 TRP B N 1
ATOM 1571 C CA . TRP B 1 41 ? -7.164 20.297 16.703 1 97.12 41 TRP B CA 1
ATOM 1572 C C . TRP B 1 41 ? -5.707 20.047 17.078 1 97.12 41 TRP B C 1
ATOM 1574 O O . TRP B 1 41 ? -4.848 20.906 16.859 1 97.12 41 TRP B O 1
ATOM 1584 N N . SER B 1 42 ? -5.5 18.859 17.719 1 98.06 42 SER B N 1
ATOM 1585 C CA . SER B 1 42 ? -4.148 18.484 18.125 1 98.06 42 SER B CA 1
ATOM 1586 C C . SER B 1 42 ? -3.885 17 17.844 1 98.06 42 SER B C 1
ATOM 1588 O O . SER B 1 42 ? -4.793 16.281 17.438 1 98.06 42 SER B O 1
ATOM 1590 N N . VAL B 1 43 ? -2.572 16.609 17.953 1 98.56 43 VAL B N 1
ATOM 1591 C CA . VAL B 1 43 ? -2.135 15.219 17.859 1 98.56 43 VAL B CA 1
ATOM 1592 C C . VAL B 1 43 ? -1.521 14.773 19.188 1 98.56 43 VAL B C 1
ATOM 1594 O O . VAL B 1 43 ? -0.303 14.852 19.375 1 98.56 43 VAL B O 1
ATOM 1597 N N . PRO B 1 44 ? -2.281 14.273 20.016 1 98.5 44 PRO B N 1
ATOM 1598 C CA . PRO B 1 44 ? -1.741 13.859 21.312 1 98.5 44 PRO B CA 1
ATOM 1599 C C . PRO B 1 44 ? -0.856 12.617 21.219 1 98.5 44 PRO B C 1
ATOM 1601 O O . PRO B 1 44 ? 0.023 12.414 22.062 1 98.5 44 PRO B O 1
ATOM 1604 N N . GLU B 1 45 ? -1.073 11.773 20.234 1 98.56 45 GLU B N 1
ATOM 1605 C CA . GLU B 1 45 ? -0.283 10.555 20.062 1 98.56 45 GLU B CA 1
ATOM 1606 C C . GLU B 1 45 ? 0.111 10.352 18.609 1 98.56 45 GLU B C 1
ATOM 1608 O O . GLU B 1 45 ? -0.692 10.594 17.703 1 98.56 45 GLU B O 1
ATOM 1613 N N . ALA B 1 46 ? 1.344 9.961 18.469 1 98.75 46 ALA B N 1
ATOM 1614 C CA . ALA B 1 46 ? 1.882 9.531 17.172 1 98.75 46 ALA B CA 1
ATOM 1615 C C . ALA B 1 46 ? 2.826 8.344 17.344 1 98.75 46 ALA B C 1
ATOM 1617 O O . ALA B 1 46 ? 3.803 8.422 18.094 1 98.75 46 ALA B O 1
ATOM 1618 N N . ASP B 1 47 ? 2.479 7.281 16.734 1 98.75 47 ASP B N 1
ATOM 1619 C CA . ASP B 1 47 ? 3.285 6.066 16.719 1 98.75 47 ASP B CA 1
ATOM 1620 C C . ASP B 1 47 ? 3.787 5.75 15.312 1 98.75 47 ASP B C 1
ATOM 1622 O O . ASP B 1 47 ? 3.02 5.289 14.469 1 98.75 47 ASP B O 1
ATOM 1626 N N . ILE B 1 48 ? 5.133 5.965 15.094 1 98.69 48 ILE B N 1
ATOM 1627 C CA . ILE B 1 48 ? 5.699 5.934 13.75 1 98.69 48 ILE B CA 1
ATOM 1628 C C . ILE B 1 48 ? 6.809 4.887 13.688 1 98.69 48 ILE B C 1
ATOM 1630 O O . ILE B 1 48 ? 7.691 4.855 14.539 1 98.69 48 ILE B O 1
ATOM 1634 N N . ASP B 1 49 ? 6.742 4.004 12.82 1 98.81 49 ASP B N 1
ATOM 1635 C CA . ASP B 1 49 ? 7.805 3.123 12.344 1 98.81 49 ASP B CA 1
ATOM 1636 C C . ASP B 1 49 ? 8.133 3.402 10.875 1 98.81 49 ASP B C 1
ATOM 1638 O O . ASP B 1 49 ? 7.461 2.898 9.977 1 98.81 49 ASP B O 1
ATOM 1642 N N . LEU B 1 50 ? 9.164 4.168 10.688 1 98.69 50 LEU B N 1
ATOM 1643 C CA . LEU B 1 50 ? 9.422 4.855 9.422 1 98.69 50 LEU B CA 1
ATOM 1644 C C . LEU B 1 50 ? 10.039 3.91 8.398 1 98.69 50 LEU B C 1
ATOM 1646 O O . LEU B 1 50 ? 11.234 4 8.109 1 98.69 50 LEU B O 1
ATOM 1650 N N . LYS B 1 51 ? 9.242 3.051 7.824 1 98.31 51 LYS B N 1
ATOM 1651 C CA . LYS B 1 51 ? 9.594 2.135 6.742 1 98.31 51 LYS B CA 1
ATOM 1652 C C . LYS B 1 51 ? 8.344 1.652 6.008 1 98.31 51 LYS B C 1
ATOM 1654 O O . LYS B 1 51 ? 7.238 1.734 6.539 1 98.31 51 LYS B O 1
ATOM 1659 N N . ALA B 1 52 ? 8.5 1.193 4.812 1 98.06 52 ALA B N 1
ATOM 1660 C CA . ALA B 1 52 ? 7.375 0.583 4.109 1 98.06 52 ALA B CA 1
ATOM 1661 C C . ALA B 1 52 ? 6.73 -0.514 4.953 1 98.06 52 ALA B C 1
ATOM 1663 O O . ALA B 1 52 ? 7.43 -1.366 5.508 1 98.06 52 ALA B O 1
ATOM 1664 N N . GLY B 1 53 ? 5.422 -0.444 5.078 1 98.31 53 GLY B N 1
ATOM 1665 C CA . GLY B 1 53 ? 4.719 -1.396 5.922 1 98.31 53 GLY B CA 1
ATOM 1666 C C . GLY B 1 53 ? 4.746 -1.026 7.391 1 98.31 53 GLY B C 1
ATOM 1667 O O . GLY B 1 53 ? 4.105 -1.685 8.219 1 98.31 53 GLY B O 1
ATOM 1668 N N . GLY B 1 54 ? 5.523 -0.028 7.734 1 98.69 54 GLY B N 1
ATOM 1669 C CA . GLY B 1 54 ? 5.582 0.452 9.109 1 98.69 54 GLY B CA 1
ATOM 1670 C C . GLY B 1 54 ? 4.383 1.299 9.492 1 98.69 54 GLY B C 1
ATOM 1671 O O . GLY B 1 54 ? 3.635 1.757 8.625 1 98.69 54 GLY B O 1
ATOM 1672 N N . ARG B 1 55 ? 4.223 1.587 10.727 1 98.69 55 ARG B N 1
ATOM 1673 C CA . ARG B 1 55 ? 3.072 2.281 11.297 1 98.69 55 ARG B CA 1
ATOM 1674 C C . ARG B 1 55 ? 3.166 3.783 11.055 1 98.69 55 ARG B C 1
ATOM 1676 O O . ARG B 1 55 ? 4.242 4.371 11.18 1 98.69 55 ARG B O 1
ATOM 1683 N N . MET B 1 56 ? 2.162 4.328 10.742 1 98.38 56 MET B N 1
ATOM 1684 C CA . MET B 1 56 ? 1.858 5.742 10.938 1 98.38 56 MET B CA 1
ATOM 1685 C C . MET B 1 56 ? 0.53 5.918 11.664 1 98.38 56 MET B C 1
ATOM 1687 O O . MET B 1 56 ? -0.468 6.312 11.062 1 98.38 56 MET B O 1
ATOM 1691 N N . ASN B 1 57 ? 0.52 5.676 12.906 1 98.75 57 ASN B N 1
ATOM 1692 C CA . ASN B 1 57 ? -0.66 5.812 13.758 1 98.75 57 ASN B CA 1
ATOM 1693 C C . ASN B 1 57 ? -0.713 7.18 14.43 1 98.75 57 ASN B C 1
ATOM 1695 O O . ASN B 1 57 ? 0.263 7.613 15.047 1 98.75 57 ASN B O 1
ATOM 1699 N N . ILE B 1 58 ? -1.785 7.836 14.273 1 98.19 58 ILE B N 1
ATOM 1700 C CA . ILE B 1 58 ? -1.958 9.156 14.859 1 98.19 58 ILE B CA 1
ATOM 1701 C C . ILE B 1 58 ? -3.311 9.234 15.562 1 98.19 58 ILE B C 1
ATOM 1703 O O . ILE B 1 58 ? -4.305 8.695 15.07 1 98.19 58 ILE B O 1
ATOM 1707 N N . VAL B 1 59 ? -3.326 9.898 16.688 1 98.56 59 VAL B N 1
ATOM 1708 C CA . VAL B 1 59 ? -4.582 10.281 17.328 1 98.56 59 VAL B CA 1
ATOM 1709 C C . VAL B 1 59 ? -4.797 11.781 17.172 1 98.56 59 VAL B C 1
ATOM 1711 O O . VAL B 1 59 ? -3.898 12.578 17.469 1 98.56 59 VAL B O 1
ATOM 1714 N N . MET B 1 60 ? -5.953 12.156 16.703 1 98.19 60 MET B N 1
ATOM 1715 C CA . MET B 1 60 ? -6.336 13.562 16.641 1 98.19 60 MET B CA 1
ATOM 1716 C C . MET B 1 60 ? -7.355 13.906 17.719 1 98.19 60 MET B C 1
ATOM 1718 O O . MET B 1 60 ? -8.258 13.117 18 1 98.19 60 MET B O 1
ATOM 1722 N N . ALA B 1 61 ? -7.156 15.039 18.281 1 98.31 61 ALA B N 1
ATOM 1723 C CA . ALA B 1 61 ? -8.062 15.516 19.312 1 98.31 61 ALA B CA 1
ATOM 1724 C C . ALA B 1 61 ? -8.617 16.891 18.969 1 98.31 61 ALA B C 1
ATOM 1726 O O . ALA B 1 61 ? -7.871 17.797 18.594 1 98.31 61 ALA B O 1
ATOM 1727 N N . GLY B 1 62 ? -9.953 16.984 19.094 1 96.81 62 GLY B N 1
ATOM 1728 C CA . GLY B 1 62 ? -10.633 18.234 18.797 1 96.81 62 GLY B CA 1
ATOM 1729 C C . GLY B 1 62 ? -10.867 19.078 20.031 1 96.81 62 GLY B C 1
ATOM 1730 O O . GLY B 1 62 ? -10.641 18.641 21.156 1 96.81 62 GLY B O 1
ATOM 1731 N N . PRO B 1 63 ? -11.336 20.281 19.812 1 96.25 63 PRO B N 1
ATOM 1732 C CA . PRO B 1 63 ? -11.5 21.25 20.906 1 96.25 63 PRO B CA 1
ATOM 1733 C C . PRO B 1 63 ? -12.656 20.906 21.844 1 96.25 63 PRO B C 1
ATOM 1735 O O . PRO B 1 63 ? -12.711 21.391 22.969 1 96.25 63 PRO B O 1
ATOM 1738 N N . ASP B 1 64 ? -13.555 20.031 21.375 1 97.12 64 ASP B N 1
ATOM 1739 C CA . ASP B 1 64 ? -14.742 19.719 22.172 1 97.12 64 ASP B CA 1
ATOM 1740 C C . ASP B 1 64 ? -14.641 18.312 22.766 1 97.12 64 ASP B C 1
ATOM 1742 O O . ASP B 1 64 ? -15.664 17.688 23.047 1 97.12 64 ASP B O 1
ATOM 1746 N N . GLY B 1 65 ? -13.461 17.797 22.812 1 96.44 65 GLY B N 1
ATOM 1747 C CA . GLY B 1 65 ? -13.242 16.5 23.422 1 96.44 65 GLY B CA 1
ATOM 1748 C C . GLY B 1 65 ? -13.273 15.359 22.422 1 96.44 65 GLY B C 1
ATOM 1749 O O . GLY B 1 65 ? -13.109 14.195 22.797 1 96.44 65 GLY B O 1
ATOM 1750 N N . GLU B 1 66 ? -13.422 15.672 21.141 1 96.69 66 GLU B N 1
ATOM 1751 C CA . GLU B 1 66 ? -13.375 14.648 20.094 1 96.69 66 GLU B CA 1
ATOM 1752 C C . GLU B 1 66 ? -12.031 13.922 20.094 1 96.69 66 GLU B C 1
ATOM 1754 O O . GLU B 1 66 ? -11 14.523 20.391 1 96.69 66 GLU B O 1
ATOM 1759 N N . ARG B 1 67 ? -12.109 12.68 19.891 1 97.56 67 ARG B N 1
ATOM 1760 C CA . ARG B 1 67 ? -10.906 11.867 19.703 1 97.56 67 ARG B CA 1
ATOM 1761 C C . ARG B 1 67 ? -11.062 10.922 18.531 1 97.56 67 ARG B C 1
ATOM 1763 O O . ARG B 1 67 ? -12.023 10.141 18.469 1 97.56 67 ARG B O 1
ATOM 1770 N N . VAL B 1 68 ? -10.172 11.047 17.609 1 96.5 68 VAL B N 1
ATOM 1771 C CA . VAL B 1 68 ? -10.211 10.227 16.391 1 96.5 68 VAL B CA 1
ATOM 1772 C C . VAL B 1 68 ? -8.914 9.445 16.25 1 96.5 68 VAL B C 1
ATOM 1774 O O . VAL B 1 68 ? -7.836 10.039 16.109 1 96.5 68 VAL B O 1
ATOM 1777 N N . GLU B 1 69 ? -8.969 8.156 16.281 1 97.62 69 GLU B N 1
ATOM 1778 C CA . GLU B 1 69 ? -7.812 7.293 16.047 1 97.62 69 GLU B CA 1
ATOM 1779 C C . GLU B 1 69 ? -7.629 7.008 14.562 1 97.62 69 GLU B C 1
ATOM 1781 O O . GLU B 1 69 ? -8.562 6.566 13.883 1 97.62 69 GLU B O 1
ATOM 1786 N N . ASN B 1 70 ? -6.457 7.297 14.086 1 97.69 70 ASN B N 1
ATOM 1787 C CA . ASN B 1 70 ? -6.09 7.02 12.703 1 97.69 70 ASN B CA 1
ATOM 1788 C C . ASN B 1 70 ? -5.02 5.934 12.617 1 97.69 70 ASN B C 1
ATOM 1790 O O . ASN B 1 70 ? -3.857 6.172 12.953 1 97.69 70 ASN B O 1
ATOM 1794 N N .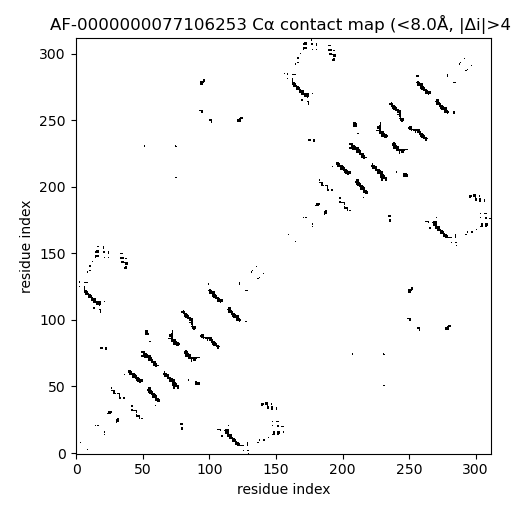 ILE B 1 71 ? -5.453 4.801 12.203 1 98.25 71 ILE B N 1
ATOM 1795 C CA . ILE B 1 71 ? -4.52 3.707 11.961 1 98.25 71 ILE B CA 1
ATOM 1796 C C . ILE B 1 71 ? -4.066 3.73 10.508 1 98.25 71 ILE B C 1
ATOM 1798 O O . ILE B 1 71 ? -4.891 3.814 9.594 1 98.25 71 ILE B O 1
ATOM 1802 N N . GLY B 1 72 ? -2.723 3.727 10.344 1 98.25 72 GLY B N 1
ATOM 1803 C CA . GLY B 1 72 ? -2.197 3.742 8.984 1 98.25 72 GLY B CA 1
ATOM 1804 C C . GLY B 1 72 ? -0.82 3.113 8.875 1 98.25 72 GLY B C 1
ATOM 1805 O O . GLY B 1 72 ? -0.282 2.605 9.859 1 98.25 72 GLY B O 1
ATOM 1806 N N . SER B 1 73 ? -0.369 3.111 7.656 1 98.56 73 SER B N 1
ATOM 1807 C CA . SER B 1 73 ? 0.947 2.564 7.344 1 98.56 73 SER B CA 1
ATOM 1808 C C . SER B 1 73 ? 1.633 3.367 6.242 1 98.56 73 SER B C 1
ATOM 1810 O O . SER B 1 73 ? 0.966 3.986 5.41 1 98.56 73 SER B O 1
ATOM 1812 N N . TYR B 1 74 ? 2.971 3.365 6.375 1 98.88 74 TYR B N 1
ATOM 1813 C CA . TYR B 1 74 ? 3.738 3.865 5.238 1 98.88 74 TYR B CA 1
ATOM 1814 C C . TYR B 1 74 ? 3.705 2.875 4.082 1 98.88 74 TYR B C 1
ATOM 1816 O O . TYR B 1 74 ? 3.809 1.663 4.289 1 98.88 74 TYR B O 1
ATOM 1824 N N . LEU B 1 75 ? 3.518 3.391 2.879 1 98.81 75 LEU B N 1
ATOM 1825 C CA . LEU B 1 75 ? 3.641 2.578 1.673 1 98.81 75 LEU B CA 1
ATOM 1826 C C . LEU B 1 75 ? 5.027 2.732 1.054 1 98.81 75 LEU B C 1
ATOM 1828 O O . LEU B 1 75 ? 5.582 1.772 0.517 1 98.81 75 LEU B O 1
ATOM 1832 N N . GLU B 1 76 ? 5.512 3.918 1.174 1 98.62 76 GLU B N 1
ATOM 1833 C CA . GLU B 1 76 ? 6.84 4.238 0.654 1 98.62 76 GLU B CA 1
ATOM 1834 C C . GLU B 1 76 ? 7.535 5.277 1.526 1 98.62 76 GLU B C 1
ATOM 1836 O O . GLU B 1 76 ? 6.91 6.242 1.976 1 98.62 76 GLU B O 1
ATOM 1841 N N . VAL B 1 77 ? 8.766 5.027 1.795 1 98.69 77 VAL B N 1
ATOM 1842 C CA . VAL B 1 77 ? 9.641 5.988 2.459 1 98.69 77 VAL B CA 1
ATOM 1843 C C . VAL B 1 77 ? 10.93 6.156 1.657 1 98.69 77 VAL B C 1
ATOM 1845 O O . VAL B 1 77 ? 11.75 5.238 1.585 1 98.69 77 VAL B O 1
ATOM 1848 N N . THR B 1 78 ? 11.055 7.215 1.003 1 98.31 78 THR B N 1
ATOM 1849 C CA . THR B 1 78 ? 12.297 7.621 0.36 1 98.31 78 THR B CA 1
ATOM 1850 C C . THR B 1 78 ? 12.914 8.82 1.079 1 98.31 78 THR B C 1
ATOM 1852 O O . THR B 1 78 ? 12.469 9.953 0.893 1 98.31 78 THR B O 1
ATOM 1855 N N . PRO B 1 79 ? 13.914 8.586 1.886 1 98.56 79 PRO B N 1
ATOM 1856 C CA . PRO B 1 79 ? 14.43 9.625 2.779 1 98.56 79 PRO B CA 1
ATOM 1857 C C . PRO B 1 79 ? 14.68 10.953 2.062 1 98.56 79 PRO B C 1
ATOM 1859 O O . PRO B 1 79 ? 15.273 10.969 0.979 1 98.56 79 PRO B O 1
ATOM 1862 N N . LEU B 1 80 ? 14.141 1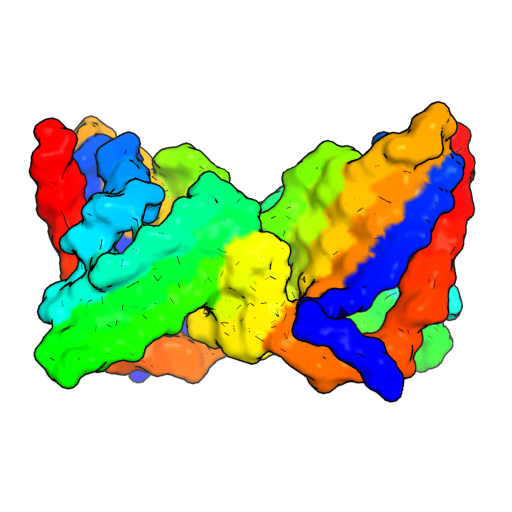2.086 2.607 1 98.62 80 LEU B N 1
ATOM 1863 C CA . LEU B 1 80 ? 14.32 13.484 2.238 1 98.62 80 LEU B CA 1
ATOM 1864 C C . LEU B 1 80 ? 13.578 13.805 0.945 1 98.62 80 LEU B C 1
ATOM 1866 O O . LEU B 1 80 ? 13.633 14.938 0.457 1 98.62 80 LEU B O 1
ATOM 1870 N N . GLU B 1 81 ? 12.914 12.859 0.388 1 98.62 81 GLU B N 1
ATOM 1871 C CA . GLU B 1 81 ? 12.359 13.078 -0.941 1 98.62 81 GLU B CA 1
ATOM 1872 C C . GLU B 1 81 ? 10.852 12.812 -0.958 1 98.62 81 GLU B C 1
ATOM 1874 O O . GLU B 1 81 ? 10.086 13.594 -1.527 1 98.62 81 GLU B O 1
ATOM 1879 N N . ARG B 1 82 ? 10.445 11.672 -0.368 1 98.69 82 ARG B N 1
ATOM 1880 C CA . ARG B 1 82 ? 9.062 11.281 -0.628 1 98.69 82 ARG B CA 1
ATOM 1881 C C . ARG B 1 82 ? 8.531 10.391 0.489 1 98.69 82 ARG B C 1
ATOM 1883 O O . ARG B 1 82 ? 9.227 9.492 0.961 1 98.69 82 ARG B O 1
ATOM 1890 N N . LEU B 1 83 ? 7.336 10.586 0.967 1 98.81 83 LEU B N 1
ATOM 1891 C CA . LEU B 1 83 ? 6.531 9.742 1.843 1 98.81 83 LEU B CA 1
ATOM 1892 C C . LEU B 1 83 ? 5.191 9.406 1.201 1 98.81 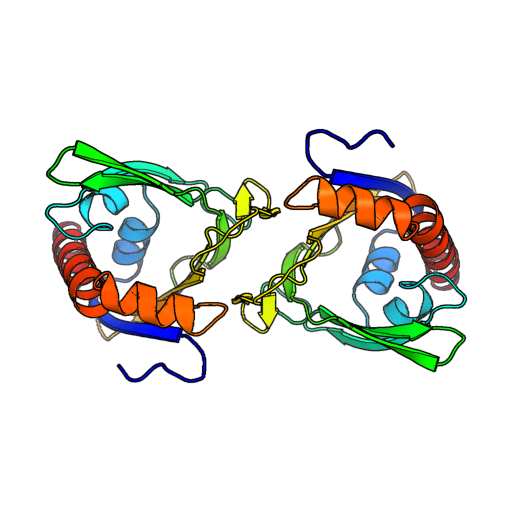83 LEU B C 1
ATOM 1894 O O . LEU B 1 83 ? 4.527 10.289 0.649 1 98.81 83 LEU B O 1
ATOM 1898 N N . VAL B 1 84 ? 4.824 8.172 1.183 1 98.88 84 VAL B N 1
ATOM 1899 C CA . VAL B 1 84 ? 3.461 7.738 0.886 1 98.88 84 VAL B CA 1
ATOM 1900 C C . VAL B 1 84 ? 2.889 6.98 2.082 1 98.88 84 VAL B C 1
ATOM 1902 O O . VAL B 1 84 ? 3.516 6.047 2.59 1 98.88 84 VAL B O 1
ATOM 1905 N N . PHE B 1 85 ? 1.769 7.383 2.6 1 98.81 85 PHE B N 1
ATOM 1906 C CA . PHE B 1 85 ? 1.12 6.746 3.74 1 98.81 85 PHE B CA 1
ATOM 1907 C C . PHE B 1 85 ? -0.382 6.625 3.512 1 98.81 85 PHE B C 1
ATOM 1909 O O . PHE B 1 85 ? -0.951 7.348 2.693 1 98.81 85 PHE B O 1
ATOM 1916 N N . SER B 1 86 ? -0.996 5.688 4.188 1 98.69 86 SER B N 1
ATOM 1917 C CA . SER B 1 86 ? -2.398 5.406 3.898 1 98.69 86 SER B CA 1
ATOM 1918 C C . SER B 1 86 ? -3.098 4.789 5.105 1 98.69 86 SER B C 1
ATOM 1920 O O . SER B 1 86 ? -2.469 4.09 5.902 1 98.69 86 SER B O 1
ATOM 1922 N N . ASP B 1 87 ? -4.352 5.039 5.188 1 98.25 87 ASP B N 1
ATOM 1923 C CA . ASP B 1 87 ? -5.188 4.398 6.203 1 98.25 87 ASP B CA 1
ATOM 1924 C C . ASP B 1 87 ? -5.816 3.117 5.664 1 98.25 87 ASP B C 1
ATOM 1926 O O . ASP B 1 87 ? -6.66 2.51 6.328 1 98.25 87 ASP B O 1
ATOM 1930 N N . ALA B 1 88 ? -5.414 2.674 4.473 1 98.06 88 ALA B N 1
ATOM 1931 C CA . ALA B 1 88 ? -5.898 1.423 3.896 1 98.06 88 ALA B CA 1
ATOM 1932 C C . ALA B 1 88 ? -5.211 0.221 4.535 1 98.06 88 ALA B C 1
ATOM 1934 O O . ALA B 1 88 ? -5.652 -0.917 4.375 1 98.06 88 ALA B O 1
ATOM 1935 N N . TYR B 1 89 ? -4.156 0.511 5.266 1 98.31 89 TYR B N 1
ATOM 1936 C CA . TYR B 1 89 ? -3.359 -0.564 5.848 1 98.31 89 TYR B CA 1
ATOM 1937 C C . TYR B 1 89 ? -2.977 -0.243 7.289 1 98.31 89 TYR B C 1
ATOM 1939 O O . TYR B 1 89 ? -2.781 0.923 7.641 1 98.31 89 TYR B O 1
ATOM 1947 N N . SER B 1 90 ? -2.891 -1.261 8.047 1 98 90 SER B N 1
ATOM 1948 C CA . SER B 1 90 ? -2.148 -1.211 9.305 1 98 90 SER B CA 1
ATOM 1949 C C . SER B 1 90 ? -0.767 -1.838 9.156 1 98 90 SER B C 1
ATOM 1951 O O . SER B 1 90 ? -0.358 -2.195 8.047 1 98 90 SER B O 1
ATOM 1953 N N . GLU B 1 91 ? -0.079 -1.899 10.18 1 97.75 91 GLU B N 1
ATOM 1954 C CA . GLU B 1 91 ? 1.305 -2.363 10.188 1 97.75 91 GLU B CA 1
ATOM 1955 C C . GLU B 1 91 ? 1.452 -3.682 9.438 1 97.75 91 GLU B C 1
ATOM 1957 O O . GLU B 1 91 ? 0.61 -4.574 9.562 1 97.75 91 GLU B O 1
ATOM 1962 N N . GLY B 1 92 ? 2.512 -3.74 8.648 1 96.75 92 GLY B N 1
ATOM 1963 C CA . GLY B 1 92 ? 2.828 -4.961 7.926 1 96.75 92 GLY B CA 1
ATOM 1964 C C . GLY B 1 92 ? 1.981 -5.156 6.68 1 96.75 92 GLY B C 1
ATOM 1965 O O . GLY B 1 92 ? 1.775 -6.285 6.234 1 96.75 92 GLY B O 1
ATOM 1966 N N . PHE B 1 93 ? 1.344 -4.109 6.242 1 97.94 93 PHE B N 1
ATOM 1967 C CA . PHE B 1 93 ? 0.465 -4.145 5.078 1 97.94 93 PHE B CA 1
ATOM 1968 C C . PHE B 1 93 ? -0.747 -5.027 5.344 1 97.94 93 PHE B C 1
ATOM 1970 O O . PHE B 1 93 ? -1.164 -5.797 4.473 1 97.94 93 PHE B O 1
ATOM 1977 N N . MET B 1 94 ? -1.249 -4.977 6.523 1 98 94 MET B N 1
ATOM 1978 C CA . MET B 1 94 ? -2.541 -5.605 6.785 1 98 94 MET B CA 1
ATOM 1979 C C . MET B 1 94 ? -3.684 -4.723 6.293 1 98 94 MET B C 1
ATOM 1981 O O . MET B 1 94 ? -3.861 -3.604 6.77 1 98 94 MET B O 1
ATOM 1985 N N . PRO B 1 95 ? -4.43 -5.258 5.309 1 98.12 95 PRO B N 1
ATOM 1986 C CA . PRO B 1 95 ? -5.484 -4.402 4.762 1 98.12 95 PRO B CA 1
ATOM 1987 C C . PRO B 1 95 ? -6.586 -4.098 5.777 1 98.12 95 PRO B C 1
ATOM 1989 O O . PRO B 1 95 ? -6.949 -4.965 6.574 1 98.12 95 PRO B O 1
ATOM 1992 N N . ARG B 1 96 ? -7.059 -2.918 5.699 1 97 96 ARG B N 1
ATOM 1993 C CA . ARG B 1 96 ? -8.148 -2.477 6.559 1 97 96 ARG B CA 1
ATOM 1994 C C . ARG B 1 96 ? -9.477 -2.461 5.801 1 97 96 ARG B C 1
ATOM 1996 O O . ARG B 1 96 ? -9.484 -2.375 4.57 1 97 96 ARG B O 1
ATOM 2003 N N . PRO B 1 97 ? -10.586 -2.541 6.516 1 94.69 97 PRO B N 1
ATOM 2004 C CA . PRO B 1 97 ? -11.883 -2.688 5.84 1 94.69 97 PRO B CA 1
ATOM 2005 C C . PRO B 1 97 ? -12.336 -1.403 5.148 1 94.69 97 PRO B C 1
ATOM 2007 O O . PRO B 1 97 ? -13.156 -1.45 4.227 1 94.69 97 PRO B O 1
ATOM 2010 N N . THR B 1 98 ? -11.875 -0.272 5.719 1 93.12 98 THR B N 1
ATOM 2011 C CA . THR B 1 98 ? -12.203 1.019 5.129 1 93.12 98 THR B CA 1
ATOM 2012 C C . THR B 1 98 ? -10.961 1.895 5 1 93.12 98 THR B C 1
ATOM 2014 O O . THR B 1 98 ? -9.984 1.696 5.723 1 93.12 98 THR B O 1
ATOM 2017 N N . SER B 1 99 ? -11.039 2.754 4.02 1 95.56 99 SER B N 1
ATOM 2018 C CA . SER B 1 99 ? -9.977 3.73 3.803 1 95.56 99 SER B CA 1
ATOM 2019 C C . SER B 1 99 ? -10.539 5.051 3.283 1 95.56 99 SER B C 1
ATOM 2021 O O . SER B 1 99 ? -11.555 5.066 2.588 1 95.56 99 SER B O 1
ATOM 2023 N N . PHE B 1 100 ? -9.883 6.105 3.678 1 96.69 100 PHE B N 1
ATOM 2024 C CA . PHE B 1 100 ? -10.344 7.43 3.283 1 96.69 100 PHE B CA 1
ATOM 2025 C C . PHE B 1 100 ? -9.422 8.039 2.236 1 96.69 100 PHE B C 1
ATOM 2027 O O . PHE B 1 100 ? -9.883 8.547 1.213 1 96.69 100 PHE B O 1
ATOM 2034 N N . MET B 1 101 ? -8.094 7.91 2.438 1 97.56 101 MET B N 1
ATOM 2035 C CA . MET B 1 101 ? -7.176 8.57 1.515 1 97.56 101 MET B CA 1
ATOM 2036 C C . MET B 1 101 ? -5.793 7.93 1.57 1 97.56 101 MET B C 1
ATOM 2038 O O . MET B 1 101 ? -5.477 7.211 2.518 1 97.56 101 MET B O 1
ATOM 2042 N N . THR B 1 102 ? -5.012 8.164 0.554 1 98.62 102 THR B N 1
ATOM 2043 C CA . THR B 1 102 ? -3.566 7.969 0.5 1 98.62 102 THR B CA 1
ATOM 2044 C C . THR B 1 102 ? -2.842 9.312 0.415 1 98.62 102 THR B C 1
ATOM 2046 O O . THR B 1 102 ? -3.064 10.086 -0.519 1 98.62 102 THR B O 1
ATOM 2049 N N . GLY B 1 103 ? -2.014 9.531 1.393 1 98.62 103 GLY B N 1
ATOM 2050 C CA . GLY B 1 103 ? -1.231 10.758 1.415 1 98.62 103 GLY B CA 1
ATOM 2051 C C . GLY B 1 103 ? 0.115 10.617 0.729 1 98.62 103 GLY B C 1
ATOM 2052 O O . GLY B 1 103 ? 0.771 9.578 0.845 1 98.62 103 GLY B O 1
ATOM 2053 N N . VAL B 1 104 ? 0.508 11.664 0.038 1 98.75 104 VAL B N 1
ATOM 2054 C CA . VAL B 1 104 ? 1.806 11.703 -0.628 1 98.75 104 VAL B CA 1
ATOM 2055 C C . VAL B 1 104 ? 2.496 13.031 -0.329 1 98.75 104 VAL B C 1
ATOM 2057 O O . VAL B 1 104 ? 1.909 14.102 -0.521 1 98.75 104 VAL B O 1
ATOM 2060 N N . VAL B 1 105 ? 3.703 12.93 0.11 1 98.81 105 VAL B N 1
ATOM 2061 C CA . VAL B 1 105 ? 4.531 14.117 0.324 1 98.81 105 VAL B CA 1
ATOM 2062 C C . VAL B 1 105 ? 5.777 14.039 -0.553 1 98.81 105 VAL B C 1
ATOM 2064 O O . VAL B 1 105 ? 6.492 13.031 -0.54 1 98.81 105 VAL B O 1
ATOM 2067 N N . GLU B 1 106 ? 5.977 15.047 -1.248 1 98.81 106 GLU B N 1
ATOM 2068 C CA . GLU B 1 106 ? 7.176 15.18 -2.072 1 98.81 106 GLU B CA 1
ATOM 2069 C C . GLU B 1 106 ? 7.965 16.438 -1.706 1 98.81 106 GLU B C 1
ATOM 2071 O O . GLU B 1 106 ? 7.398 17.531 -1.617 1 98.81 106 GLU B O 1
ATOM 2076 N N . LEU B 1 107 ? 9.227 16.219 -1.512 1 98.88 107 LEU B N 1
ATOM 2077 C CA . LEU B 1 107 ? 10.102 17.312 -1.109 1 98.88 107 LEU B CA 1
ATOM 2078 C C . LEU B 1 107 ? 11.234 17.5 -2.115 1 98.88 107 LEU B C 1
ATOM 2080 O O . LEU B 1 107 ? 11.789 16.516 -2.617 1 98.88 107 LEU B O 1
ATOM 2084 N N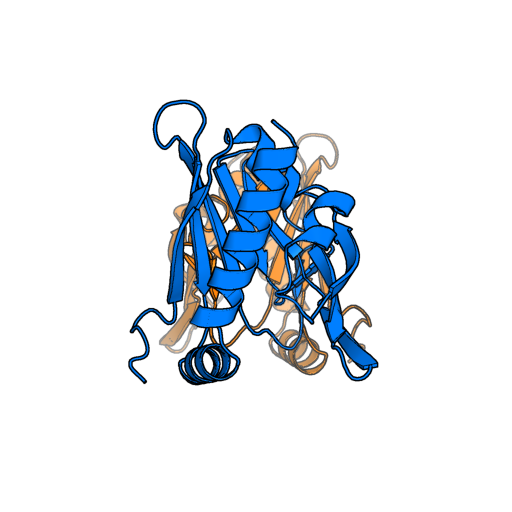 . SER B 1 108 ? 11.492 18.719 -2.434 1 98.62 108 SER B N 1
ATOM 2085 C CA . SER B 1 108 ? 12.648 19.094 -3.244 1 98.62 108 SER B CA 1
ATOM 2086 C C . SER B 1 108 ? 13.211 20.438 -2.809 1 98.62 108 SER B C 1
ATOM 2088 O O . SER B 1 108 ? 12.562 21.188 -2.07 1 98.62 108 SER B O 1
ATOM 2090 N N . ASP B 1 109 ? 14.398 20.703 -3.242 1 98 109 ASP B N 1
ATOM 2091 C CA . ASP B 1 109 ? 15 22 -2.924 1 98 109 ASP B CA 1
ATOM 2092 C C . ASP B 1 109 ? 14.305 23.125 -3.68 1 98 109 ASP B C 1
ATOM 2094 O O . ASP B 1 109 ? 13.938 22.969 -4.848 1 98 109 ASP B O 1
ATOM 2098 N N . ASP B 1 110 ? 14.094 24.172 -2.988 1 96.44 110 ASP B N 1
ATOM 2099 C CA . ASP B 1 110 ? 13.586 25.391 -3.59 1 96.44 110 ASP B CA 1
ATOM 2100 C C . ASP B 1 110 ? 14.555 26.562 -3.354 1 96.44 110 ASP B C 1
ATOM 2102 O O . ASP B 1 110 ? 14.234 27.5 -2.627 1 96.44 110 ASP B O 1
ATOM 2106 N N . GLY B 1 111 ? 15.641 26.578 -4.047 1 90 111 GLY B N 1
ATOM 2107 C CA . GLY B 1 111 ? 16.734 27.516 -3.771 1 90 111 GLY B CA 1
ATOM 2108 C C . GLY B 1 111 ? 17.562 27.109 -2.574 1 90 111 GLY B C 1
ATOM 2109 O O . GLY B 1 111 ? 17.656 25.922 -2.244 1 90 111 GLY B O 1
ATOM 2110 N N . GLU B 1 112 ? 18.203 28.219 -2.064 1 87.12 112 GLU B N 1
ATOM 2111 C CA . GLU B 1 112 ? 19.078 27.938 -0.924 1 87.12 112 GLU B CA 1
ATOM 2112 C C . GLU B 1 112 ? 18.266 27.844 0.37 1 87.12 112 GLU B C 1
ATOM 2114 O O . GLU B 1 112 ? 17.438 28.703 0.661 1 87.12 112 GLU B O 1
ATOM 2119 N N . ASP B 1 113 ? 18.266 26.844 1.092 1 94.31 113 ASP B N 1
ATOM 2120 C CA . ASP B 1 113 ? 17.797 26.625 2.455 1 94.31 113 ASP B CA 1
ATOM 2121 C C . ASP B 1 113 ? 16.266 26.578 2.512 1 94.31 113 ASP B C 1
ATOM 2123 O O . ASP B 1 113 ? 15.664 26.938 3.525 1 94.31 113 ASP B O 1
ATOM 2127 N N . LYS B 1 114 ? 15.602 26.422 1.393 1 98.38 114 LYS B N 1
ATOM 2128 C CA . LYS B 1 114 ? 14.148 26.266 1.341 1 98.38 114 LYS B CA 1
ATOM 2129 C C . LYS B 1 114 ? 13.758 24.938 0.698 1 98.38 114 LYS B C 1
ATOM 2131 O O . LYS B 1 114 ? 14.547 24.344 -0.026 1 98.38 114 LYS B O 1
ATOM 2136 N N . THR B 1 115 ? 12.633 24.547 1.053 1 98.75 115 THR B N 1
ATOM 2137 C CA . THR B 1 115 ? 12.125 23.266 0.56 1 98.75 115 THR B CA 1
ATOM 2138 C C . THR B 1 115 ? 10.789 23.453 -0.154 1 98.75 115 THR B C 1
ATOM 2140 O O . THR B 1 115 ? 9.883 24.109 0.373 1 98.75 115 THR B O 1
ATOM 2143 N N . ARG B 1 116 ? 10.711 23.016 -1.36 1 98.88 116 ARG B N 1
ATOM 2144 C CA . ARG B 1 116 ? 9.414 22.891 -2.018 1 98.88 116 ARG B CA 1
ATOM 2145 C C . ARG B 1 116 ? 8.711 21.609 -1.583 1 98.88 116 ARG B C 1
ATOM 2147 O O . ARG B 1 116 ? 9.281 20.516 -1.66 1 98.88 116 ARG B O 1
ATOM 2154 N N . MET B 1 117 ? 7.543 21.734 -1.07 1 98.88 117 MET B N 1
ATOM 2155 C CA . MET B 1 117 ? 6.75 20.594 -0.621 1 98.88 117 MET B CA 1
ATOM 2156 C C . MET B 1 117 ? 5.449 20.5 -1.408 1 98.88 117 MET B C 1
ATOM 2158 O O . MET B 1 117 ? 4.691 21.469 -1.489 1 98.88 117 MET B O 1
ATOM 2162 N N . THR B 1 118 ? 5.227 19.406 -2.041 1 98.81 118 THR B N 1
ATOM 2163 C CA . THR B 1 118 ? 3.906 19.047 -2.549 1 98.81 118 THR B CA 1
ATOM 2164 C C . THR B 1 118 ? 3.262 17.984 -1.674 1 98.81 118 THR B C 1
ATOM 2166 O O . THR B 1 118 ? 3.83 16.906 -1.479 1 98.81 118 THR B O 1
ATOM 2169 N N . TRP B 1 119 ? 2.17 18.281 -1.026 1 98.62 119 TRP B N 1
ATOM 2170 C CA . TRP B 1 119 ? 1.39 17.406 -0.167 1 98.62 119 TRP B CA 1
ATOM 2171 C C . TRP B 1 119 ? 0.033 17.094 -0.79 1 98.62 119 TRP B C 1
ATOM 2173 O O . TRP B 1 119 ? -0.766 18 -1.036 1 98.62 119 TRP B O 1
ATOM 2183 N N . SER B 1 120 ? -0.23 15.773 -1.043 1 98.31 120 SER B N 1
ATOM 2184 C CA . SER B 1 120 ? -1.425 15.367 -1.778 1 98.31 120 SER B CA 1
ATOM 2185 C C . SER B 1 120 ? -2.221 14.32 -1.009 1 98.31 120 SER B C 1
ATOM 2187 O O . SER B 1 120 ? -1.656 13.562 -0.216 1 98.31 120 SER B O 1
ATOM 2189 N N . ALA B 1 121 ? -3.51 14.328 -1.257 1 98.19 121 ALA B N 1
ATOM 2190 C CA . ALA B 1 121 ? -4.445 13.281 -0.839 1 98.19 121 ALA B CA 1
ATOM 2191 C C . ALA B 1 121 ? -5.082 12.602 -2.047 1 98.19 121 ALA B C 1
ATOM 2193 O O . ALA B 1 121 ? -5.746 13.258 -2.857 1 98.19 121 ALA B O 1
ATOM 2194 N N . ARG B 1 122 ? -4.848 11.352 -2.172 1 98.31 122 ARG B N 1
ATOM 2195 C CA . ARG B 1 122 ? -5.461 10.555 -3.223 1 98.31 122 ARG B CA 1
ATOM 2196 C C . ARG B 1 122 ? -6.66 9.773 -2.688 1 98.31 122 ARG B C 1
ATOM 2198 O O . ARG B 1 122 ? -6.59 9.188 -1.607 1 98.31 122 ARG B O 1
ATOM 2205 N N . HIS B 1 123 ? -7.734 9.812 -3.469 1 98.44 123 HIS B N 1
ATOM 2206 C CA . HIS B 1 123 ? -8.961 9.125 -3.072 1 98.44 123 HIS B CA 1
ATOM 2207 C C . HIS B 1 123 ? -9.375 8.102 -4.125 1 98.44 123 HIS B C 1
ATOM 2209 O O . HIS B 1 123 ? -8.945 8.18 -5.277 1 98.44 123 HIS B O 1
ATOM 2215 N N . SER B 1 124 ? -10.195 7.168 -3.701 1 96.88 124 SER B N 1
ATOM 2216 C CA . SER B 1 124 ? -10.578 6.094 -4.609 1 96.88 124 SER B CA 1
ATOM 2217 C C . SER B 1 124 ? -11.883 6.426 -5.336 1 96.88 124 SER B C 1
ATOM 2219 O O . SER B 1 124 ? -12.266 5.73 -6.277 1 96.88 124 SER B O 1
ATOM 2221 N N . ASN B 1 125 ? -12.57 7.52 -4.852 1 96 125 ASN B N 1
ATOM 2222 C CA . ASN B 1 125 ? -13.852 7.863 -5.449 1 96 125 ASN B CA 1
ATOM 2223 C C . ASN B 1 125 ? -14.188 9.344 -5.254 1 96 125 ASN B C 1
ATOM 2225 O O . ASN B 1 125 ? -13.578 10.008 -4.414 1 96 125 ASN B O 1
ATOM 2229 N N . GLU B 1 126 ? -15.102 9.742 -5.984 1 95.81 126 GLU B N 1
ATOM 2230 C CA . GLU B 1 126 ? -15.5 11.148 -6.004 1 95.81 126 GLU B CA 1
ATOM 2231 C C . GLU B 1 126 ? -16.109 11.57 -4.672 1 95.81 126 GLU B C 1
ATOM 2233 O O . GLU B 1 126 ? -15.898 12.695 -4.215 1 95.81 126 GLU B O 1
ATOM 2238 N N . ASP B 1 127 ? -16.922 10.703 -4.113 1 95.62 127 ASP B N 1
ATOM 2239 C CA . ASP B 1 127 ? -17.594 11.031 -2.861 1 95.62 127 ASP B CA 1
ATOM 2240 C C . ASP B 1 127 ? -16.594 11.352 -1.76 1 95.62 127 ASP B C 1
ATOM 2242 O O . ASP B 1 127 ? -16.797 12.273 -0.972 1 95.62 127 ASP B O 1
ATOM 2246 N N . ASP B 1 128 ? -15.516 10.617 -1.705 1 96.31 128 ASP B N 1
ATOM 2247 C CA . ASP B 1 128 ? -14.484 10.867 -0.698 1 96.31 128 ASP B CA 1
ATOM 2248 C C . ASP B 1 128 ? -13.789 12.195 -0.944 1 96.31 128 ASP B C 1
ATOM 2250 O O . ASP B 1 128 ? -13.398 12.891 0.003 1 96.31 128 ASP B O 1
ATOM 2254 N N . VAL B 1 129 ? -13.594 12.562 -2.18 1 97.12 129 VAL B N 1
ATOM 2255 C CA . VAL B 1 129 ? -13.023 13.867 -2.5 1 97.12 129 VAL B CA 1
ATOM 2256 C C . VAL B 1 129 ? -13.93 14.977 -1.969 1 97.12 129 VAL B C 1
ATOM 2258 O O . VAL B 1 129 ? -13.469 15.891 -1.292 1 97.12 129 VAL B O 1
ATOM 2261 N N . LYS B 1 130 ? -15.227 14.828 -2.316 1 95.88 130 LYS B N 1
ATOM 2262 C CA . LYS B 1 130 ? -16.188 15.828 -1.876 1 95.88 130 LYS B CA 1
ATOM 2263 C C . LYS B 1 130 ? -16.219 15.93 -0.354 1 95.88 130 LYS B C 1
ATOM 2265 O O . LYS B 1 130 ? -16.219 17.031 0.198 1 95.88 130 LYS B O 1
ATOM 2270 N N . LYS B 1 131 ? -16.234 14.789 0.24 1 95.75 131 LYS B N 1
ATOM 2271 C CA . LYS B 1 131 ? -16.219 14.75 1.699 1 95.75 131 LYS B CA 1
ATOM 2272 C C . LYS B 1 131 ? -14.992 15.461 2.254 1 95.75 131 LYS B C 1
ATOM 2274 O O . LYS B 1 131 ? -15.094 16.234 3.209 1 95.75 131 LYS B O 1
ATOM 2279 N N . HIS B 1 132 ? -13.812 15.195 1.648 1 96.62 132 HIS B N 1
ATOM 2280 C CA . HIS B 1 132 ? -12.57 15.805 2.109 1 96.62 132 HIS B CA 1
ATOM 2281 C C . HIS B 1 132 ? -12.602 17.312 1.927 1 96.62 132 HIS B C 1
ATOM 2283 O O . HIS B 1 132 ? -12.148 18.062 2.799 1 96.62 132 HIS B O 1
ATOM 2289 N N . LEU B 1 133 ? -13.117 17.812 0.877 1 94.94 133 LEU B N 1
ATOM 2290 C CA . LEU B 1 133 ? -13.258 19.234 0.634 1 94.94 133 LEU B CA 1
ATOM 2291 C C . LEU B 1 133 ? -14.195 19.875 1.663 1 94.94 133 LEU B C 1
ATOM 2293 O O . LEU B 1 133 ? -13.891 20.938 2.209 1 94.94 133 LEU B O 1
ATOM 2297 N N . GLU B 1 134 ? -15.258 19.188 1.914 1 92.62 134 GLU B N 1
ATOM 2298 C CA . GLU B 1 134 ? -16.234 19.688 2.875 1 92.62 134 GLU B CA 1
ATOM 2299 C C . GLU B 1 134 ? -15.656 19.734 4.285 1 92.62 134 GLU B C 1
ATOM 2301 O O . GLU B 1 134 ? -15.992 20.625 5.07 1 92.62 134 GLU B O 1
ATOM 2306 N N . MET B 1 135 ? -14.82 18.766 4.629 1 90.5 135 MET B N 1
ATOM 2307 C CA . MET B 1 135 ? -14.172 18.703 5.934 1 90.5 135 MET B CA 1
ATOM 2308 C C . MET B 1 135 ? -13.148 19.812 6.09 1 90.5 135 MET B C 1
ATOM 2310 O O . MET B 1 135 ? -12.641 20.062 7.188 1 90.5 135 MET B O 1
ATOM 2314 N N . GLY B 1 136 ? -12.836 20.5 4.934 1 91 136 GLY B N 1
ATOM 2315 C CA . GLY B 1 136 ? -11.898 21.609 5.016 1 91 136 GLY B CA 1
ATOM 2316 C C . GLY B 1 136 ? -10.492 21.25 4.566 1 91 136 GLY B C 1
ATOM 2317 O O . GLY B 1 136 ? -9.516 21.641 5.199 1 91 136 GLY B O 1
ATOM 2318 N N . PHE B 1 137 ? -10.367 20.406 3.607 1 90.19 137 PHE B N 1
ATOM 2319 C CA . PHE B 1 137 ? -9.07 20.062 3.047 1 90.19 137 PHE B CA 1
ATOM 2320 C C . PHE B 1 137 ? -8.242 21.312 2.791 1 90.19 137 PHE B C 1
ATOM 2322 O O . PHE B 1 137 ? -7.141 21.469 3.326 1 90.19 137 PHE B O 1
ATOM 2329 N N . GLU B 1 138 ? -8.734 22.203 2.029 1 90.56 138 GLU B N 1
ATOM 2330 C CA . GLU B 1 138 ? -7.961 23.359 1.583 1 90.56 138 GLU B CA 1
ATOM 2331 C C . GLU B 1 138 ? -7.547 24.234 2.764 1 90.56 138 GLU B C 1
ATOM 2333 O O . GLU B 1 138 ? -6.355 24.469 2.973 1 90.56 138 GLU B O 1
ATOM 2338 N N . ALA B 1 139 ? -8.461 24.672 3.537 1 95.06 139 ALA B N 1
ATOM 2339 C CA . ALA B 1 139 ? -8.141 25.531 4.68 1 95.06 139 ALA B CA 1
ATOM 2340 C C . ALA B 1 139 ? -7.297 24.781 5.707 1 95.06 139 ALA B C 1
ATOM 2342 O O . ALA B 1 139 ? -6.324 25.312 6.234 1 95.06 139 ALA B O 1
ATOM 2343 N N . GLY B 1 140 ? -7.648 23.562 5.984 1 96.5 140 GLY B N 1
ATOM 2344 C CA . GLY B 1 140 ? -6.965 22.766 6.996 1 96.5 140 GLY B CA 1
ATOM 2345 C C . GLY B 1 140 ? -5.539 22.422 6.613 1 96.5 140 GLY B C 1
ATOM 2346 O O . GLY B 1 140 ? -4.617 22.578 7.414 1 96.5 140 GLY B O 1
ATOM 2347 N N . TRP B 1 141 ? -5.336 21.938 5.422 1 97.25 141 TRP B N 1
ATOM 2348 C CA . TRP B 1 141 ? -4 21.531 4.996 1 97.25 141 TRP B CA 1
ATOM 2349 C C . TRP B 1 141 ? -3.078 22.734 4.875 1 97.25 141 TRP B C 1
ATOM 2351 O O . TRP B 1 141 ? -1.881 22.641 5.16 1 97.25 141 TRP B O 1
ATOM 2361 N N . ASN B 1 142 ? -3.658 23.859 4.441 1 97.94 142 ASN B N 1
ATOM 2362 C CA . ASN B 1 142 ? -2.852 25.078 4.391 1 97.94 142 ASN B CA 1
ATOM 2363 C C . ASN B 1 142 ? -2.484 25.562 5.789 1 97.94 142 ASN B C 1
ATOM 2365 O O . ASN B 1 142 ? -1.36 26.016 6.016 1 97.94 142 ASN B O 1
ATOM 2369 N N . ALA B 1 143 ? -3.443 25.5 6.703 1 98.44 143 ALA B N 1
ATOM 2370 C CA . ALA B 1 143 ? -3.146 25.859 8.086 1 98.44 143 ALA B CA 1
ATOM 2371 C C . ALA B 1 143 ? -2.068 24.953 8.672 1 98.44 143 ALA B C 1
ATOM 2373 O O . ALA B 1 143 ? -1.144 25.438 9.336 1 98.44 143 ALA B O 1
ATOM 2374 N N . ALA B 1 144 ? -2.205 23.688 8.469 1 98.5 144 ALA B N 1
ATOM 2375 C CA . ALA B 1 144 ? -1.185 22.75 8.922 1 98.5 144 ALA B CA 1
ATOM 2376 C C . ALA B 1 144 ? 0.168 23.062 8.289 1 98.5 144 ALA B C 1
ATOM 2378 O O . ALA B 1 144 ? 1.2 23.016 8.961 1 98.5 144 ALA B O 1
ATOM 2379 N N . ALA B 1 145 ? 0.192 23.422 7.004 1 98.69 145 ALA B N 1
ATOM 2380 C CA . ALA B 1 145 ? 1.433 23.75 6.309 1 98.69 145 ALA B CA 1
ATOM 2381 C C . ALA B 1 145 ? 2.066 25 6.887 1 98.69 145 ALA B C 1
ATOM 2383 O O . ALA B 1 145 ? 3.291 25.109 6.965 1 98.69 145 ALA B O 1
ATOM 2384 N N . ASP B 1 146 ? 1.244 25.969 7.246 1 98.81 146 ASP B N 1
ATOM 2385 C CA . ASP B 1 146 ? 1.747 27.156 7.934 1 98.81 146 ASP B CA 1
ATOM 2386 C C . ASP B 1 146 ? 2.422 26.781 9.25 1 98.81 146 ASP B C 1
ATOM 2388 O O . ASP B 1 146 ? 3.49 27.297 9.578 1 98.81 146 ASP B O 1
ATOM 2392 N N . GLN B 1 147 ? 1.75 25.922 9.992 1 98.88 147 GLN B N 1
ATOM 2393 C CA . GLN B 1 147 ? 2.297 25.438 11.258 1 98.88 147 GLN B CA 1
ATOM 2394 C C . GLN B 1 147 ? 3.621 24.703 11.047 1 98.88 147 GLN B C 1
ATOM 2396 O O . GLN B 1 147 ? 4.566 24.891 11.82 1 98.88 147 GLN B O 1
ATOM 2401 N N . LEU B 1 148 ? 3.709 23.891 10.023 1 98.88 148 LEU B N 1
ATOM 2402 C CA . LEU B 1 148 ? 4.938 23.188 9.656 1 98.88 148 LEU B CA 1
ATOM 2403 C C . LEU B 1 148 ? 6.055 24.172 9.352 1 98.88 148 LEU B C 1
ATOM 2405 O O . LEU B 1 148 ? 7.18 24.016 9.836 1 98.88 148 LEU B O 1
ATOM 2409 N N . ASP B 1 149 ? 5.715 25.156 8.555 1 98.81 149 ASP B N 1
ATOM 2410 C CA . ASP B 1 149 ? 6.691 26.172 8.188 1 98.81 149 ASP B CA 1
ATOM 2411 C C . ASP B 1 149 ? 7.254 26.875 9.422 1 98.81 149 ASP B C 1
ATOM 2413 O O . ASP B 1 149 ? 8.469 27 9.562 1 98.81 149 ASP B O 1
ATOM 2417 N N . ALA B 1 150 ? 6.371 27.297 10.266 1 98.88 150 ALA B N 1
ATOM 2418 C CA . ALA B 1 150 ? 6.781 27.969 11.492 1 98.88 150 ALA B CA 1
ATOM 2419 C C . ALA B 1 150 ? 7.676 27.078 12.344 1 98.88 150 ALA B C 1
ATOM 2421 O O . ALA B 1 150 ? 8.727 27.5 12.812 1 98.88 150 ALA B O 1
ATOM 2422 N N . LEU B 1 151 ? 7.293 25.812 12.508 1 98.88 151 LEU B N 1
ATOM 2423 C CA . LEU B 1 151 ? 8.07 24.859 13.297 1 98.88 151 LEU B CA 1
ATOM 2424 C C . LEU B 1 151 ? 9.445 24.641 12.672 1 98.88 151 LEU B C 1
ATOM 2426 O O . LEU B 1 151 ? 10.461 24.703 13.367 1 98.88 151 LEU B O 1
ATOM 2430 N N . ALA B 1 152 ? 9.445 24.375 11.398 1 98.81 152 ALA B N 1
ATOM 2431 C CA . ALA B 1 152 ? 10.695 24.094 10.703 1 98.81 152 ALA B CA 1
ATOM 2432 C C . ALA B 1 152 ? 11.672 25.266 10.836 1 98.81 152 ALA B C 1
ATOM 2434 O O . ALA B 1 152 ? 12.867 25.047 11.055 1 98.81 152 ALA B O 1
ATOM 2435 N N . GLN B 1 153 ? 11.164 26.453 10.734 1 98.5 153 GLN B N 1
ATOM 2436 C CA . GLN B 1 153 ? 12 27.641 10.867 1 98.5 153 GLN B CA 1
ATOM 2437 C C . GLN B 1 153 ? 12.609 27.734 12.266 1 98.5 153 GLN B C 1
ATOM 2439 O O . GLN B 1 153 ? 13.742 28.188 12.43 1 98.5 153 GLN B O 1
ATOM 2444 N N . SER B 1 154 ? 11.891 27.297 13.172 1 98.69 154 SER B N 1
ATOM 2445 C CA . SER B 1 154 ? 12.359 27.375 14.547 1 98.69 154 SER B CA 1
ATOM 2446 C C . SER B 1 154 ? 13.484 26.375 14.805 1 98.69 154 SER B C 1
ATOM 2448 O O . SER B 1 154 ? 14.172 26.469 15.82 1 98.69 154 SER B O 1
ATOM 2450 N N . LEU B 1 155 ? 13.664 25.469 13.953 1 98.12 155 LEU B N 1
ATOM 2451 C CA . LEU B 1 155 ? 14.625 24.391 14.148 1 98.12 155 LEU B CA 1
ATOM 2452 C C . LEU B 1 155 ? 15.906 24.656 13.367 1 98.12 155 LEU B C 1
ATOM 2454 O O . LEU B 1 155 ? 16.859 23.875 13.422 1 98.12 155 LEU B O 1
ATOM 2458 N N . VAL B 1 156 ? 15.961 25.734 12.633 1 93.06 156 VAL B N 1
ATOM 2459 C CA . VAL B 1 156 ? 17.125 26.078 11.828 1 93.06 156 VAL B CA 1
ATOM 2460 C C . VAL B 1 156 ? 18.203 26.688 12.727 1 93.06 156 VAL B C 1
ATOM 2462 O O . VAL B 1 156 ? 17.891 27.406 13.68 1 93.06 156 VAL B O 1
#

Organism: Hirschia baltica (strain ATCC 49814 / DSM 5838 / IFAM 1418) (NCBI:txid582402)

Solvent-accessible surface area (backbone atoms only — not comparable to full-atom values): 15610 Å² total; per-residue (Å²): 132,89,72,52,92,77,24,52,50,73,50,76,46,78,30,68,26,36,46,70,51,50,38,44,37,73,67,34,48,80,48,26,40,72,17,71,42,34,81,77,32,37,33,87,42,57,48,72,38,97,37,59,28,19,31,45,30,37,31,38,31,42,83,85,70,47,73,47,81,41,60,11,11,24,49,38,66,42,89,67,36,36,43,28,35,27,34,43,19,31,58,72,59,38,43,41,79,60,66,69,45,33,39,38,38,38,42,44,77,50,69,86,56,16,16,32,35,40,45,33,38,33,22,46,41,65,67,52,41,52,49,42,51,71,76,32,43,67,65,38,54,51,45,14,49,50,41,41,31,55,52,31,42,70,70,106,132,90,71,53,91,75,24,55,51,72,51,75,46,80,31,68,25,36,45,72,50,50,39,43,38,72,66,35,48,82,48,27,40,72,16,74,44,35,79,76,32,37,34,86,42,57,49,73,38,98,36,59,26,19,30,44,29,38,31,39,30,42,83,84,71,47,74,47,81,42,60,12,12,26,48,37,65,41,89,66,36,37,42,28,34,27,34,41,18,32,57,72,60,38,44,42,79,59,64,68,43,34,38,37,39,39,42,43,78,49,70,86,57,15,16,32,36,41,45,33,40,32,22,46,40,65,67,50,40,53,50,41,52,71,76,30,43,66,65,37,54,52,46,13,49,50,40,40,30,55,52,32,43,69,70,108

InterPro domains:
  IPR013538 Activator of Hsp90 ATPase homologue 1/2-like, C-terminal [PF08327] (16-152)
  IPR023393 START-like domain superfamily [G3DSA:3.30.530.20] (3-154)

Sequence (312 aa):
MNVPSNYVLSITRTIKAPRPIVWRCWTEPELLKQWFCPKPWSVPEADIDLKAGGRMNIVMAGPDGERVENIGSYLEVTPLERLVFSDAYSEGFMPRPTSFMTGVVELSDDGEDKTRMTWSARHSNEDDVKKHLEMGFEAGWNAAADQLDALAQSLVMNVPSNYVLSITRTIKAPRPIVWRCWTEPELLKQWFCPKPWSVPEADIDLKAGGRMNIVMAGPDGERVENIGSYLEVTPLERLVFSDAYSEGFMPRPTSFMTGVVELSDDGEDKTRMTWSARHSNEDDVKKHLEMGFEAGWNAAADQLDALAQSLV

Foldseek 3Di:
DDQDPQNKDKDKDKFQAALLLLLCCVAPFVNVQQQVWFPPKTWPDFDFDQAALTWTWTWIAHPVGDIDTQTKGWRDDDRSAKTKMWSQAHHNRHGDPDTQWIWMWGWDDDPPRMIMIMIMTHGPDRVSSVVCVVVPVPPTVVSSVVSSSVSSVVVD/DDQDPQNKDKDKDKFQAALLLLLCCVAPFVNVQQQVWFPPKTWPDFDFDQAALTWTWTWIADPVGDIDTQTKGWRDDDRSAKTKMWSQAHHNRHGDPDTQWIWMWGWDDDPPRMIMIMIMTHGPDRVSSVVCVVVPVPPTVVSSVVSSSVSSVVVD

Radius of gyration: 21.65 Å; Cα contacts (8 Å, |Δi|>4): 747; chains: 2; bounding box: 39×56×46 Å

pLDDT: mean 96.82, std 4.75, range [61.91, 98.94]

Secondary structure (DSSP, 8-state):
----TT-EEEEEEEESS-HHHHHHHHH-HHHHTTTSSPTT-EEEEEEE--STT-BEEEEEE-TTS-EEEE--EEEEEETTTEEEEETTEETTTEEPS----EEEEEEEE-STT-EEEEEEEE-SSHHHHHHHHHTTHHHHHHHHHHHHHHHHHHT-/----TT-EEEEEEEESS-HHHHHHHHH-HHHHTTTSSPTT-EEEEEEE--STT-BEEEEEE-TTS-EEEE--EEEEEETTTEEEEETTEETTTEEPS----EEEEEEEE-STT-EEEEEEEE-SSHHHHHHHHHTTHHHHHHHHHHHHHHHHHHT-